Protein AF-A0A179D496-F1 (afdb_monomer)

Foldseek 3Di:
DKAKEFAAAQLVLVLQQLLQVLCCVPVVHAEYEYQANNLADQDPPPVLVVVQVVLADPDPDPVRVVRHPVVSNVCVNVVVGDRPHAYEYAHASNYPLVVLVVQCVVCVVVVHADQDPSDVSYTYNHQFDFDADPQFGETEHHADDDPVLQADPDPRSSNRRHDHPVSLVVLLPDQAEGQEYRHAWAAAACQPPDDPVVNVVNRGTDPSNLVSCQGRVHQEYEYYDVLDWDWDWGYDPPDNIYIYIYAHYQDQDDDPPHFGMWMWDDPHGSDIDTPDTDRSNVSSVVVVD

Nearest PDB structures (foldseek):
  8ro2-assembly1_L1  TM=7.416E-01  e=1.934E-14  Homo sapiens
  3ck2-assembly1_A  TM=5.350E-01  e=4.700E-04  Streptococcus pneumoniae TIGR4
  3e0j-assembly4_A  TM=4.229E-01  e=1.010E-04  Homo sapiens
  4k3w-assembly1_B  TM=3.852E-01  e=7.953E+00  Marinobacter nauticus VT8
  2wqp-assembly1_A-2  TM=2.886E-01  e=3.584E+00  Neisseria meningitidis serogroup B

Mean predicted aligned error: 6.32 Å

Sequence (289 aa):
MHFAVIGDVHGRFELLARVLAVLRDRYGVELAFQVGDLAFLSSSDPKYLKALKMAGPQTPPLIYDVFDDEVQAIRFLHGDIELPVPVYFVGGNHEDWPYLDFVEEKMREQGIAPPYEIAPNLFFLGKASVVEVSEMRVVTLSGIYDRLKWELCVTSPRKLYYHNQEDEEALLFHAPGADLFIAHEWPVKLASGATWEEAIYAAVGSPTVDRLIHHFRPALSFHGHMHRYAQGIRGPMGERPTKWVGLDMLIVDHYHRVRNVALCEFEGPGAVRLLFTAEARKLLKDASA

Organism: NCBI:txid999894

InterPro domains:
  IPR004843 Calcineurin-like, phosphoesterase domain [PF00149] (1-229)
  IPR029052 Metallo-dependent phosphatase-like [G3DSA:3.60.21.10] (1-250)
  IPR029052 Metallo-dependent phosphatase-like [SSF56300] (1-230)

Solvent-accessible surface area (backbone atoms only — not comparable to full-atom values): 15061 Å² total; per-residue (Å²): 91,33,32,36,40,35,19,20,35,28,8,42,49,68,60,51,24,53,48,46,42,49,39,30,78,74,64,56,33,62,35,33,39,32,17,10,21,51,31,55,51,95,61,84,48,70,69,56,48,50,51,55,60,69,46,46,81,89,57,78,80,59,81,60,84,75,59,51,32,60,68,41,17,47,36,37,65,71,62,79,47,70,53,78,40,44,34,40,28,30,44,19,75,44,52,47,46,77,56,53,53,48,51,52,51,56,34,48,78,71,73,47,71,57,68,40,77,79,48,85,47,33,26,40,42,48,59,52,35,77,36,76,59,95,80,35,42,33,36,36,36,18,16,37,75,41,84,76,55,36,81,40,91,56,93,48,78,56,48,68,34,37,44,36,57,68,45,51,52,62,51,68,73,49,80,64,62,27,30,32,31,42,23,9,45,38,49,55,37,79,66,82,85,51,53,79,70,45,41,61,55,22,76,35,51,22,66,63,48,38,51,49,40,49,57,28,40,18,40,34,33,41,15,11,80,72,59,39,61,45,71,52,77,48,49,57,89,95,56,80,59,17,41,36,38,32,16,6,46,56,59,70,67,90,65,84,83,56,26,19,35,34,41,33,38,44,82,51,89,68,41,53,44,80,75,49,72,37,38,53,45,57,58,56,54,62,71,77,107

Secondary structure (DSSP, 8-state):
-EEEEE---TT-HHHHHHHHHHHHHHH-EEEEEE-S-----S---HHHHHHHHHHS--SS--GGGGT--HHHHHHHHTTSS--SS-EEE---SSS-HHHHHHHHHHHHHTTPPSPEEEETTEEE--SEEEEEETTEEEEEE-SB--HHHHH----SGGGGGB--HHHHHHHHTSPS--SEEEESSPBPPP-TT--HHHHHTTS-SBHHHHHHHHHH--SEEEE-SSSS-EEEEES-TTS-PEEEEEPPPS--SS-TT---EEEEEEEETTEEEEEEEE-HHHHHHHHT-

Structure (mmCIF, N/CA/C/O backbone):
data_AF-A0A179D496-F1
#
_entry.id   AF-A0A179D496-F1
#
loop_
_atom_site.group_PDB
_atom_site.id
_atom_site.type_symbol
_atom_site.label_atom_id
_atom_site.label_alt_id
_atom_site.label_comp_id
_atom_site.label_asym_id
_atom_site.label_entity_id
_atom_site.label_seq_id
_atom_site.pdbx_PDB_ins_code
_atom_site.Cartn_x
_atom_site.Cartn_y
_atom_site.Cartn_z
_atom_site.occupancy
_atom_site.B_iso_or_equiv
_atom_site.auth_seq_id
_atom_site.auth_comp_id
_atom_site.auth_asym_id
_atom_site.auth_atom_id
_atom_site.pdbx_PDB_model_num
ATOM 1 N N . MET A 1 1 ? -17.117 -7.357 1.373 1.00 97.44 1 MET A N 1
ATOM 2 C CA . MET A 1 1 ? -16.067 -7.387 0.330 1.00 97.44 1 MET A CA 1
ATOM 3 C C . MET A 1 1 ? -14.793 -7.961 0.931 1.00 97.44 1 MET A C 1
ATOM 5 O O . MET A 1 1 ? -14.427 -7.553 2.033 1.00 97.44 1 MET A O 1
ATOM 9 N N . HIS A 1 2 ? -14.118 -8.888 0.249 1.00 98.69 2 HIS A N 1
ATOM 10 C CA . HIS A 1 2 ? -12.780 -9.330 0.657 1.00 98.69 2 HIS A CA 1
ATOM 11 C C . HIS A 1 2 ? -11.707 -8.560 -0.107 1.00 98.69 2 HIS A C 1
ATOM 13 O O . HIS A 1 2 ? -11.786 -8.398 -1.324 1.00 98.69 2 HIS A O 1
ATOM 19 N N . PHE A 1 3 ? -10.676 -8.122 0.608 1.00 98.81 3 PHE A N 1
ATOM 20 C CA . PHE A 1 3 ? -9.522 -7.457 0.016 1.00 98.81 3 PHE A CA 1
ATOM 21 C C . PHE A 1 3 ? -8.227 -7.983 0.626 1.00 98.81 3 PHE A C 1
ATOM 23 O O . PHE A 1 3 ? -8.208 -8.518 1.740 1.00 98.81 3 PHE A O 1
ATOM 30 N N . ALA A 1 4 ? -7.135 -7.836 -0.113 1.00 98.75 4 ALA A N 1
ATOM 31 C CA . ALA A 1 4 ? -5.809 -8.203 0.360 1.00 98.75 4 ALA A CA 1
ATOM 32 C C . ALA A 1 4 ? -4.966 -6.969 0.692 1.00 98.75 4 ALA A C 1
ATOM 34 O O . ALA A 1 4 ? -5.190 -5.886 0.158 1.00 98.75 4 ALA A O 1
ATOM 35 N N . VAL A 1 5 ? -3.960 -7.150 1.543 1.00 98.81 5 VAL A N 1
ATOM 36 C CA . VAL A 1 5 ? -2.857 -6.200 1.697 1.00 98.81 5 VAL A CA 1
ATOM 37 C C . VAL A 1 5 ? -1.546 -6.942 1.484 1.00 98.81 5 VAL A C 1
ATOM 39 O O . VAL A 1 5 ? -1.327 -7.997 2.084 1.00 98.81 5 VAL A O 1
ATOM 42 N N . ILE A 1 6 ? -0.701 -6.413 0.607 1.00 98.56 6 ILE A N 1
ATOM 43 C CA . ILE A 1 6 ? 0.563 -7.017 0.189 1.00 98.56 6 ILE A CA 1
ATOM 44 C C . ILE A 1 6 ? 1.725 -6.176 0.714 1.00 98.56 6 ILE A C 1
ATOM 46 O O . ILE A 1 6 ? 1.659 -4.948 0.663 1.00 98.56 6 ILE A O 1
ATOM 50 N N . GLY A 1 7 ? 2.761 -6.851 1.219 1.00 97.56 7 GLY A N 1
ATOM 51 C CA . GLY A 1 7 ? 4.020 -6.248 1.664 1.00 97.56 7 GLY A CA 1
ATOM 52 C C . GLY A 1 7 ? 4.886 -5.686 0.528 1.00 97.56 7 GLY A C 1
ATOM 53 O O . GLY A 1 7 ? 4.401 -5.445 -0.579 1.00 97.56 7 GLY A O 1
ATOM 54 N N . ASP A 1 8 ? 6.180 -5.517 0.795 1.00 95.31 8 ASP A N 1
ATOM 55 C CA . ASP A 1 8 ? 7.145 -4.884 -0.122 1.00 95.31 8 ASP A CA 1
ATOM 56 C C . ASP A 1 8 ? 7.431 -5.786 -1.339 1.00 95.31 8 ASP A C 1
ATOM 58 O O . ASP A 1 8 ? 7.844 -6.937 -1.178 1.00 95.31 8 ASP A O 1
ATOM 62 N N . VAL A 1 9 ? 7.191 -5.324 -2.569 1.00 95.50 9 VAL A N 1
ATOM 63 C CA . VAL A 1 9 ? 7.206 -6.191 -3.769 1.00 95.50 9 VAL A CA 1
ATOM 64 C C . VAL A 1 9 ? 8.566 -6.224 -4.459 1.00 95.50 9 VAL A C 1
ATOM 66 O O . VAL A 1 9 ? 8.954 -7.290 -4.945 1.00 95.50 9 VAL A O 1
ATOM 69 N N . HIS A 1 10 ? 9.289 -5.102 -4.495 1.00 93.25 10 HIS A N 1
ATOM 70 C CA . HIS A 1 10 ? 10.609 -4.974 -5.125 1.00 93.25 10 HIS A CA 1
ATOM 71 C C . HIS A 1 10 ? 10.640 -5.523 -6.562 1.00 93.25 10 HIS A C 1
ATOM 73 O O . HIS A 1 10 ? 11.456 -6.374 -6.920 1.00 93.25 10 HIS A O 1
ATOM 79 N N . GLY A 1 11 ? 9.674 -5.119 -7.390 1.00 92.44 11 GLY A N 1
ATOM 80 C CA . GLY A 1 11 ? 9.640 -5.454 -8.815 1.00 92.44 11 GLY A CA 1
ATOM 81 C C . GLY A 1 11 ? 9.219 -6.891 -9.134 1.00 92.44 11 GLY A C 1
ATOM 82 O O . GLY A 1 11 ? 9.122 -7.252 -10.303 1.00 92.44 11 GLY A O 1
ATOM 83 N N . ARG A 1 12 ? 8.905 -7.731 -8.137 1.00 94.12 12 ARG A N 1
ATOM 84 C CA . ARG A 1 12 ? 8.503 -9.142 -8.333 1.00 94.12 12 ARG A CA 1
ATOM 85 C C . ARG A 1 12 ? 7.051 -9.304 -8.799 1.00 94.12 12 ARG A C 1
ATOM 87 O O . ARG A 1 12 ? 6.247 -9.994 -8.161 1.00 94.12 12 ARG A O 1
ATOM 94 N N . PHE A 1 13 ? 6.709 -8.682 -9.923 1.00 96.25 13 PHE A N 1
ATOM 95 C CA . PHE A 1 13 ? 5.351 -8.638 -10.465 1.00 96.25 13 PHE A CA 1
ATOM 96 C C . PHE A 1 13 ? 4.773 -10.017 -10.817 1.00 96.25 13 PHE A C 1
ATOM 98 O O . PHE A 1 13 ? 3.576 -10.224 -10.629 1.00 96.25 13 PHE A O 1
ATOM 105 N N . GLU A 1 14 ? 5.576 -11.000 -11.241 1.00 96.50 14 GLU A N 1
ATOM 106 C CA . GLU A 1 14 ? 5.072 -12.363 -11.481 1.00 96.50 14 GLU A CA 1
ATOM 107 C C . GLU A 1 14 ? 4.604 -13.027 -10.184 1.00 96.50 14 G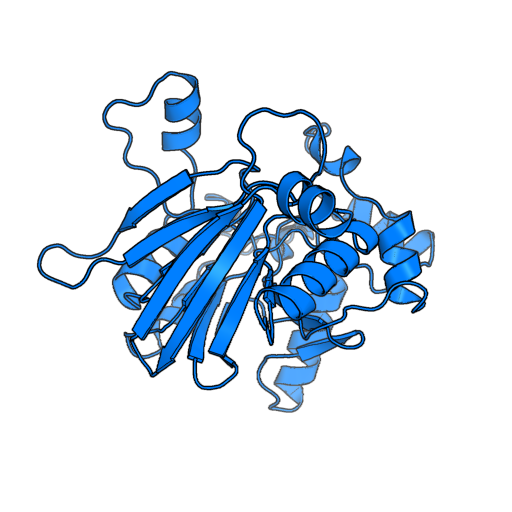LU A C 1
ATOM 109 O O . GLU A 1 14 ? 3.573 -13.704 -10.153 1.00 96.50 14 GLU A O 1
ATOM 114 N N . LEU A 1 15 ? 5.359 -12.844 -9.095 1.00 95.69 15 LEU A N 1
ATOM 115 C CA . LEU A 1 15 ? 4.979 -13.38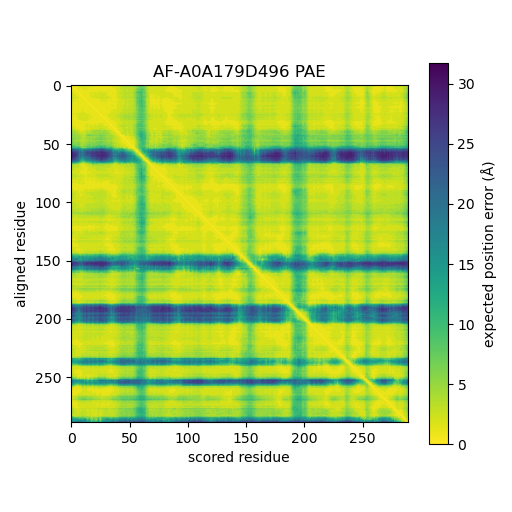2 -7.793 1.00 95.69 15 LEU A CA 1
ATOM 116 C C . LEU A 1 15 ? 3.719 -12.683 -7.276 1.00 95.69 15 LEU A C 1
ATOM 118 O O . LEU A 1 15 ? 2.797 -13.365 -6.827 1.00 95.69 15 LEU A O 1
ATOM 122 N N . LEU A 1 16 ? 3.665 -11.353 -7.386 1.00 97.94 16 LEU A N 1
ATOM 123 C CA . LEU A 1 16 ? 2.486 -10.558 -7.046 1.00 97.94 16 LEU A CA 1
ATOM 124 C C . LEU A 1 16 ? 1.249 -11.047 -7.809 1.00 97.94 16 LEU A C 1
ATOM 126 O O . LEU A 1 16 ? 0.263 -11.430 -7.181 1.00 97.94 16 LEU A O 1
ATOM 130 N N . ALA A 1 17 ? 1.318 -11.124 -9.140 1.00 98.19 17 ALA A N 1
ATOM 131 C CA . ALA A 1 17 ? 0.208 -11.557 -9.987 1.00 98.19 17 ALA A CA 1
ATOM 132 C C . ALA A 1 17 ? -0.285 -12.966 -9.622 1.00 98.19 17 ALA A C 1
ATOM 134 O O . ALA A 1 17 ? -1.486 -13.189 -9.467 1.00 98.19 17 ALA A O 1
ATOM 135 N N . ARG A 1 18 ? 0.634 -13.916 -9.398 1.00 97.75 18 ARG A N 1
ATOM 136 C CA . ARG A 1 18 ? 0.283 -15.287 -8.987 1.00 97.75 18 ARG A CA 1
ATOM 137 C C . ARG A 1 18 ? -0.399 -15.332 -7.622 1.00 97.75 18 ARG A C 1
ATOM 139 O O . ARG A 1 18 ? -1.368 -16.069 -7.455 1.00 97.75 18 ARG A O 1
ATOM 146 N N . VAL A 1 19 ? 0.096 -14.573 -6.645 1.00 97.88 19 VAL A N 1
ATOM 147 C CA . VAL A 1 19 ? -0.508 -14.502 -5.304 1.00 97.88 19 VAL A CA 1
ATOM 148 C C . VAL A 1 19 ? -1.902 -13.885 -5.377 1.00 97.88 19 VAL A C 1
ATOM 150 O O . VAL A 1 19 ? -2.838 -14.444 -4.808 1.00 97.88 19 VAL A O 1
ATOM 153 N N . LEU A 1 20 ? -2.064 -12.787 -6.117 1.00 98.56 20 LEU A N 1
ATOM 154 C CA . LEU A 1 20 ? -3.358 -12.134 -6.310 1.00 98.56 20 LEU A CA 1
ATOM 155 C C . LEU A 1 20 ? -4.364 -13.046 -7.021 1.00 98.56 20 LEU A C 1
ATOM 157 O O . LEU A 1 20 ? -5.523 -13.084 -6.619 1.00 98.56 20 LEU A O 1
ATOM 161 N N . ALA A 1 21 ? -3.931 -13.832 -8.011 1.00 98.44 21 ALA A N 1
ATOM 162 C CA . ALA A 1 21 ? -4.795 -14.801 -8.685 1.00 98.44 21 ALA A CA 1
ATOM 163 C C . ALA A 1 21 ? -5.324 -15.856 -7.702 1.00 98.44 21 ALA A C 1
ATOM 165 O O . ALA A 1 21 ? -6.525 -16.108 -7.647 1.00 98.44 21 ALA A O 1
ATOM 166 N N . VAL A 1 22 ? -4.451 -16.408 -6.851 1.00 97.88 22 VAL A N 1
ATOM 167 C CA . VAL A 1 22 ? -4.862 -17.358 -5.804 1.00 97.88 22 VAL A CA 1
ATOM 168 C C . VAL A 1 22 ? -5.825 -16.713 -4.808 1.00 97.88 22 VAL A C 1
ATOM 170 O O . VAL A 1 22 ? -6.805 -17.340 -4.408 1.00 97.88 22 VAL A O 1
ATOM 173 N N . LEU A 1 23 ? -5.558 -15.471 -4.399 1.00 98.25 23 LEU A N 1
ATOM 174 C CA . LEU A 1 23 ? -6.408 -14.739 -3.463 1.00 98.25 23 LEU A CA 1
ATOM 175 C C . LEU A 1 23 ? -7.805 -14.484 -4.040 1.00 98.25 23 LEU A C 1
ATOM 177 O O . LEU A 1 23 ? -8.802 -14.731 -3.359 1.00 98.25 23 LEU A O 1
ATOM 181 N N . ARG A 1 24 ? -7.875 -14.058 -5.302 1.00 98.31 24 ARG A N 1
ATOM 182 C CA . ARG A 1 24 ? -9.125 -13.885 -6.043 1.00 98.31 24 ARG A CA 1
ATOM 183 C C . ARG A 1 24 ? -9.892 -15.203 -6.131 1.00 98.31 24 ARG A C 1
ATOM 185 O O . ARG A 1 24 ? -11.035 -15.274 -5.693 1.00 98.31 24 ARG A O 1
ATOM 192 N N . ASP A 1 25 ? -9.248 -16.257 -6.626 1.00 97.69 25 ASP A N 1
ATOM 193 C CA . ASP A 1 25 ? -9.928 -17.511 -6.968 1.00 97.69 25 ASP A CA 1
ATOM 194 C C . ASP A 1 25 ? -10.378 -18.302 -5.729 1.00 97.69 25 ASP A C 1
ATOM 196 O O . ASP A 1 25 ? -11.406 -18.976 -5.764 1.00 97.69 25 ASP A O 1
ATOM 200 N N . ARG A 1 26 ? -9.630 -18.229 -4.619 1.00 96.69 26 ARG A N 1
ATOM 201 C CA . ARG A 1 26 ? -9.924 -19.011 -3.402 1.00 96.69 26 ARG A CA 1
ATOM 202 C C . ARG A 1 26 ? -10.693 -18.262 -2.337 1.00 96.69 26 ARG A C 1
ATOM 204 O O . ARG A 1 26 ? -11.452 -18.878 -1.594 1.00 96.69 26 ARG A O 1
ATOM 211 N N . TYR A 1 27 ? -10.437 -16.967 -2.212 1.00 97.44 27 TYR A N 1
ATOM 212 C CA . TYR A 1 27 ? -10.981 -16.158 -1.129 1.00 97.44 27 TYR A CA 1
ATOM 213 C C . TYR A 1 27 ? -11.923 -15.073 -1.642 1.00 97.44 27 TYR A C 1
ATOM 215 O O . TYR A 1 27 ? -12.464 -14.335 -0.829 1.00 97.44 27 TYR A O 1
ATOM 223 N N . GLY A 1 28 ? -12.151 -14.972 -2.956 1.00 98.00 28 GLY A N 1
ATOM 224 C CA . GLY A 1 28 ? -13.011 -13.938 -3.525 1.00 98.00 28 GLY A CA 1
ATOM 225 C C . GLY A 1 28 ? -12.459 -12.534 -3.291 1.00 98.00 28 GLY A C 1
ATOM 226 O O . GLY A 1 28 ? -13.237 -11.619 -3.062 1.00 98.00 28 GLY A O 1
ATOM 227 N N . VAL A 1 29 ? -11.130 -12.372 -3.263 1.00 98.56 29 VAL A N 1
ATOM 228 C CA . VAL A 1 29 ? -10.503 -11.046 -3.156 1.00 98.56 29 VAL A CA 1
ATOM 229 C C . VAL A 1 29 ? -10.818 -10.226 -4.402 1.00 98.56 29 VAL A C 1
ATOM 231 O O . VAL A 1 29 ? -10.533 -10.663 -5.515 1.00 98.56 29 VAL A O 1
ATOM 234 N N . GLU A 1 30 ? -11.379 -9.036 -4.195 1.00 98.69 30 GLU A N 1
ATOM 235 C CA . GLU A 1 30 ? -11.848 -8.141 -5.263 1.00 98.69 30 GLU A CA 1
ATOM 236 C C . GLU A 1 30 ? -10.823 -7.046 -5.601 1.00 98.69 30 GLU A C 1
ATOM 238 O O . GLU A 1 30 ? -10.764 -6.587 -6.737 1.00 98.69 30 GLU A O 1
ATOM 243 N N . LEU A 1 31 ? -9.986 -6.659 -4.632 1.00 98.81 31 LEU A N 1
ATOM 244 C CA . LEU A 1 31 ? -8.902 -5.681 -4.780 1.00 98.81 31 LEU A CA 1
ATOM 245 C C . LEU A 1 31 ? -7.773 -5.941 -3.777 1.00 98.81 31 LEU A C 1
ATOM 247 O O . LEU A 1 31 ? -7.954 -6.655 -2.784 1.00 98.81 31 LEU A O 1
ATOM 251 N N . ALA A 1 32 ? -6.617 -5.317 -3.995 1.00 98.88 32 ALA A N 1
ATOM 252 C CA . ALA A 1 32 ? -5.516 -5.326 -3.040 1.00 98.88 32 ALA A CA 1
ATOM 253 C C . ALA A 1 32 ? -4.970 -3.924 -2.753 1.00 98.88 32 ALA A C 1
ATOM 255 O O . ALA A 1 32 ? -4.899 -3.082 -3.643 1.00 98.88 32 ALA A O 1
ATOM 256 N N . PHE A 1 33 ? -4.522 -3.708 -1.518 1.00 98.88 33 PHE A N 1
ATOM 257 C CA . PHE A 1 33 ? -3.625 -2.612 -1.170 1.00 98.88 33 PHE A CA 1
ATOM 258 C C . PHE A 1 33 ? -2.175 -3.101 -1.150 1.00 98.88 33 PHE A C 1
ATOM 260 O O . PHE A 1 33 ? -1.911 -4.240 -0.759 1.00 98.88 33 PHE A O 1
ATOM 267 N N . GLN A 1 34 ? -1.229 -2.251 -1.531 1.00 98.56 34 GLN A N 1
ATOM 268 C CA . GLN A 1 34 ? 0.202 -2.538 -1.472 1.00 98.56 34 GLN A CA 1
ATOM 269 C C . GLN A 1 34 ? 0.913 -1.429 -0.686 1.00 98.56 34 GLN A C 1
ATOM 271 O O . GLN A 1 34 ? 0.656 -0.242 -0.883 1.00 98.56 34 GLN A O 1
ATOM 276 N N . VAL A 1 35 ? 1.748 -1.829 0.273 1.00 98.31 35 VAL A N 1
ATOM 277 C CA . VAL A 1 35 ? 2.296 -0.936 1.310 1.00 98.31 35 VAL A CA 1
ATOM 278 C C . VAL A 1 35 ? 3.583 -0.206 0.898 1.00 98.31 35 VAL A C 1
ATOM 280 O O . VAL A 1 35 ? 4.305 0.234 1.778 1.00 98.31 35 VAL A O 1
ATOM 283 N N . GLY A 1 36 ? 3.891 -0.055 -0.390 1.00 95.25 36 GLY A N 1
ATOM 284 C CA . GLY A 1 36 ? 5.107 0.602 -0.891 1.00 95.25 36 GLY A CA 1
ATOM 285 C C . GLY A 1 36 ? 6.299 -0.317 -1.110 1.00 95.25 36 GLY A C 1
ATOM 286 O O . GLY A 1 36 ? 6.259 -1.495 -0.767 1.00 95.25 36 GLY A O 1
ATOM 287 N N . ASP A 1 37 ? 7.332 0.215 -1.755 1.00 94.88 37 ASP A N 1
ATOM 288 C CA . ASP A 1 37 ? 8.415 -0.555 -2.374 1.00 94.88 37 ASP A CA 1
ATOM 289 C C . ASP A 1 37 ? 7.851 -1.539 -3.407 1.00 94.88 37 ASP A C 1
ATOM 291 O O . ASP A 1 37 ? 8.149 -2.738 -3.428 1.00 94.88 37 ASP A O 1
ATOM 295 N N . LEU A 1 38 ? 6.978 -1.024 -4.276 1.00 94.75 38 LEU A N 1
ATOM 296 C CA . LEU A 1 38 ? 6.505 -1.756 -5.441 1.00 94.75 38 LEU A CA 1
ATOM 297 C C . LEU A 1 38 ? 7.643 -1.936 -6.458 1.00 94.75 38 LEU A C 1
ATOM 299 O O . LEU A 1 38 ? 7.727 -2.987 -7.102 1.00 94.75 38 LEU A O 1
ATOM 303 N N . ALA A 1 39 ? 8.522 -0.930 -6.561 1.00 90.81 39 ALA A N 1
ATOM 304 C CA . ALA A 1 39 ? 9.588 -0.799 -7.553 1.00 90.81 39 ALA A CA 1
ATOM 305 C C . ALA A 1 39 ? 9.058 -0.880 -8.993 1.00 90.81 39 ALA A C 1
ATOM 307 O O . ALA A 1 39 ? 9.593 -1.582 -9.856 1.00 90.81 39 ALA A O 1
ATOM 308 N N . PHE A 1 40 ? 7.966 -0.153 -9.247 1.00 87.94 40 PHE A N 1
ATOM 309 C CA . PHE A 1 40 ? 7.471 0.089 -10.601 1.00 87.94 40 PHE A CA 1
ATOM 310 C C . PHE A 1 40 ? 8.424 1.015 -11.376 1.00 87.94 40 PHE A C 1
ATOM 312 O O . PHE A 1 40 ? 9.080 1.880 -10.796 1.00 87.94 40 PHE A O 1
ATOM 319 N N . LEU A 1 41 ? 8.467 0.860 -12.703 1.00 87.06 41 LEU A N 1
ATOM 320 C CA . LEU A 1 41 ? 9.259 1.689 -13.612 1.00 87.06 41 LEU A CA 1
ATOM 321 C C . LEU A 1 41 ? 8.358 2.293 -14.686 1.00 87.06 41 LEU A C 1
ATOM 323 O O . LEU A 1 41 ? 7.612 1.566 -15.333 1.00 87.06 41 LEU A O 1
ATOM 327 N N . SER A 1 42 ? 8.477 3.600 -14.930 1.00 86.50 42 SER A N 1
ATOM 328 C CA . SER A 1 42 ? 7.715 4.290 -15.986 1.00 86.50 42 SER A CA 1
ATOM 329 C C . SER A 1 42 ? 8.385 4.246 -17.365 1.00 86.50 42 SER A C 1
ATOM 331 O O . SER A 1 42 ? 7.773 4.582 -18.379 1.00 86.50 42 SER A O 1
ATOM 333 N N . SER A 1 43 ? 9.657 3.843 -17.419 1.00 84.56 43 SER A N 1
ATOM 334 C CA . SER A 1 43 ? 10.451 3.796 -18.644 1.00 84.56 43 SER A CA 1
ATOM 335 C C . SER A 1 43 ? 11.508 2.703 -18.579 1.00 84.56 43 SER A C 1
ATOM 337 O O . SER A 1 43 ? 12.164 2.519 -17.557 1.00 84.56 43 SER A O 1
ATOM 339 N N . SER A 1 44 ? 11.719 2.019 -19.704 1.00 86.12 44 SER A N 1
ATOM 340 C CA . SER A 1 44 ? 12.806 1.053 -19.890 1.00 86.12 44 SER A CA 1
ATOM 341 C C . SER A 1 44 ? 14.052 1.654 -20.564 1.00 86.12 44 SER A C 1
ATOM 343 O O . SER A 1 44 ? 14.993 0.920 -20.868 1.00 86.12 44 SER A O 1
ATOM 345 N N . ASP A 1 45 ? 14.109 2.981 -20.784 1.00 86.19 45 ASP A N 1
ATOM 346 C CA . ASP A 1 45 ? 15.294 3.650 -21.348 1.00 86.19 45 ASP A CA 1
ATOM 347 C C . ASP A 1 45 ? 16.500 3.514 -20.390 1.00 86.19 45 ASP A C 1
ATOM 349 O O . ASP A 1 45 ? 16.462 4.034 -19.270 1.00 86.19 45 ASP A O 1
ATOM 353 N N . PRO A 1 46 ? 17.624 2.904 -20.818 1.00 83.38 46 PRO A N 1
ATOM 354 C CA . PRO A 1 46 ? 18.808 2.742 -19.975 1.00 83.38 46 PRO A CA 1
ATOM 355 C C . PRO A 1 46 ? 19.361 4.046 -19.383 1.00 83.38 46 PRO A C 1
ATOM 357 O O . PRO A 1 46 ? 19.928 4.037 -18.288 1.00 83.38 46 PRO A O 1
ATOM 360 N N . LYS A 1 47 ? 19.229 5.181 -20.084 1.00 81.44 47 LYS A N 1
ATOM 361 C CA . LYS A 1 47 ? 19.655 6.492 -19.567 1.00 81.44 47 LYS A CA 1
ATOM 362 C C . LYS A 1 47 ? 18.741 6.966 -18.445 1.00 81.44 47 LYS A C 1
ATOM 364 O O . LYS A 1 47 ? 19.247 7.505 -17.462 1.00 81.44 47 LYS A O 1
ATOM 369 N N . TYR A 1 48 ? 17.437 6.746 -18.593 1.00 81.00 48 TYR A N 1
ATOM 370 C CA . TYR A 1 48 ? 16.446 7.054 -17.569 1.00 81.00 48 TYR A CA 1
ATOM 371 C C . TYR A 1 48 ? 16.683 6.206 -16.320 1.00 81.00 48 TYR A C 1
ATOM 373 O O . TYR A 1 48 ? 16.880 6.752 -15.240 1.00 81.00 48 TYR A O 1
ATOM 381 N N . LEU A 1 49 ? 16.805 4.886 -16.487 1.00 79.88 49 LEU A N 1
ATOM 382 C CA . LEU A 1 49 ? 17.079 3.955 -15.390 1.00 79.88 49 LEU A CA 1
ATOM 383 C C . LEU A 1 49 ? 18.375 4.305 -14.653 1.00 79.88 49 LEU A C 1
ATOM 385 O O . LEU A 1 49 ? 18.431 4.302 -13.425 1.00 79.88 49 LEU A O 1
ATOM 389 N N . LYS A 1 50 ? 19.426 4.676 -15.392 1.00 78.00 50 LYS A N 1
ATOM 390 C CA . LYS A 1 50 ? 20.673 5.151 -14.787 1.00 78.00 50 LYS A CA 1
ATOM 391 C C . LYS A 1 50 ? 20.465 6.437 -13.984 1.00 78.00 50 LYS A C 1
ATOM 393 O O . LYS A 1 50 ? 21.016 6.551 -12.892 1.00 78.00 50 LYS A O 1
ATOM 398 N N . ALA A 1 51 ? 19.709 7.400 -14.512 1.00 75.88 51 ALA A N 1
ATOM 399 C CA . ALA A 1 51 ? 19.414 8.648 -13.814 1.00 75.88 51 ALA A CA 1
ATOM 400 C C . ALA A 1 51 ? 18.596 8.404 -12.536 1.00 75.88 51 ALA A C 1
ATOM 402 O O . ALA A 1 51 ? 18.936 8.964 -11.495 1.00 75.88 51 ALA A O 1
ATOM 403 N N . LEU A 1 52 ? 17.599 7.516 -12.597 1.00 75.44 52 LEU A N 1
ATOM 404 C CA . LEU A 1 52 ? 16.782 7.109 -11.455 1.00 75.44 52 LEU A CA 1
ATOM 405 C C . LEU A 1 52 ? 17.649 6.501 -10.340 1.00 75.44 52 LEU A C 1
ATOM 407 O O . LEU A 1 52 ? 17.621 6.978 -9.209 1.00 75.44 52 LEU A O 1
ATOM 411 N N . LYS A 1 53 ? 18.535 5.553 -10.674 1.00 73.31 53 LYS A N 1
ATOM 412 C CA . LYS A 1 53 ? 19.484 4.964 -9.705 1.00 73.31 53 LYS A CA 1
ATOM 413 C C . LYS A 1 53 ? 20.440 5.993 -9.108 1.00 73.31 53 LYS A C 1
ATOM 415 O O . LYS A 1 53 ? 20.746 5.952 -7.922 1.00 73.31 53 LYS A O 1
ATOM 420 N N . MET A 1 54 ? 20.913 6.944 -9.915 1.00 69.56 54 MET A N 1
ATOM 421 C CA . MET A 1 54 ? 21.780 8.024 -9.432 1.00 69.56 54 MET A CA 1
ATOM 422 C C . MET A 1 54 ? 21.054 9.012 -8.507 1.00 69.56 54 MET A C 1
ATOM 424 O O . MET A 1 54 ? 21.715 9.672 -7.703 1.00 69.56 54 MET A O 1
ATOM 428 N N . ALA A 1 55 ? 19.726 9.114 -8.611 1.00 60.34 55 ALA A N 1
ATOM 429 C CA . ALA A 1 55 ? 18.884 9.869 -7.688 1.00 60.34 55 ALA A CA 1
ATOM 430 C C . ALA A 1 55 ? 18.591 9.104 -6.379 1.00 60.34 55 ALA A C 1
ATOM 432 O O . ALA A 1 55 ? 18.103 9.713 -5.422 1.00 60.34 55 ALA A O 1
ATOM 433 N N . GLY A 1 56 ? 18.895 7.802 -6.314 1.00 56.00 56 GLY A N 1
ATOM 434 C CA . GLY A 1 56 ? 18.778 6.954 -5.125 1.00 56.00 56 GLY A CA 1
ATOM 435 C C . GLY A 1 56 ? 19.779 7.300 -4.006 1.00 56.00 56 GLY A C 1
ATOM 436 O O . GLY A 1 56 ? 20.698 8.113 -4.186 1.00 56.00 56 GLY A O 1
ATOM 437 N N . PRO A 1 57 ? 19.612 6.742 -2.794 1.00 50.53 57 PRO A N 1
ATOM 438 C CA . PRO A 1 57 ? 20.514 7.012 -1.681 1.00 50.53 57 PRO A CA 1
ATOM 439 C C . PRO A 1 57 ? 21.935 6.480 -1.946 1.00 50.53 57 PRO A C 1
ATOM 441 O O . PRO A 1 57 ? 22.166 5.284 -1.965 1.00 50.53 57 PRO A O 1
ATOM 444 N N . GLN A 1 58 ? 22.931 7.373 -2.041 1.00 44.38 58 GLN A N 1
ATOM 445 C CA . GLN A 1 58 ? 24.367 7.016 -2.076 1.00 44.38 58 GLN A CA 1
ATOM 446 C C . GLN A 1 58 ? 24.947 6.567 -0.718 1.00 44.38 58 GLN A C 1
ATOM 448 O O . GLN A 1 58 ? 26.105 6.836 -0.390 1.00 44.38 58 GLN A O 1
ATOM 453 N N . THR A 1 59 ? 24.143 5.921 0.116 1.00 39.31 59 THR A N 1
ATOM 454 C CA . THR A 1 59 ? 24.669 5.148 1.247 1.00 39.31 59 THR A CA 1
ATOM 455 C C . THR A 1 59 ? 25.385 3.933 0.633 1.00 39.31 59 THR A C 1
ATOM 457 O O . THR A 1 59 ? 24.893 3.442 -0.384 1.00 39.31 59 THR A O 1
ATOM 460 N N . PRO A 1 60 ? 26.537 3.439 1.150 1.00 34.03 60 PRO A N 1
ATOM 461 C CA . PRO A 1 60 ? 27.076 2.155 0.680 1.00 34.03 60 PRO A CA 1
ATOM 462 C C . PRO A 1 60 ? 25.920 1.161 0.650 1.00 34.03 60 PRO A C 1
ATOM 464 O O . PRO A 1 60 ? 25.144 1.215 1.609 1.00 34.03 60 PRO A O 1
ATOM 467 N N . PRO A 1 61 ? 25.762 0.363 -0.426 1.00 35.38 61 PRO A N 1
ATOM 468 C CA . PRO A 1 61 ? 24.529 -0.351 -0.705 1.00 35.38 61 PRO A CA 1
ATOM 469 C C . PRO A 1 61 ? 24.136 -1.078 0.567 1.00 35.38 61 PRO A C 1
ATOM 471 O O . PRO A 1 61 ? 24.749 -2.075 0.956 1.00 35.38 61 PRO A O 1
ATOM 474 N N . LEU A 1 62 ? 23.133 -0.535 1.261 1.00 37.94 62 LEU A N 1
ATOM 475 C CA . LEU A 1 62 ? 22.357 -1.384 2.126 1.00 37.94 62 LEU A CA 1
ATOM 476 C C . LEU A 1 62 ? 21.859 -2.453 1.159 1.00 37.94 62 LEU A C 1
ATOM 478 O O . LEU A 1 62 ? 21.559 -2.151 0.007 1.00 37.94 62 LEU A O 1
ATOM 482 N N . ILE A 1 63 ? 21.877 -3.699 1.599 1.00 41.34 63 ILE A N 1
ATOM 483 C CA . ILE A 1 63 ? 21.598 -4.932 0.848 1.00 41.34 63 ILE A CA 1
ATOM 484 C C . ILE A 1 63 ? 20.325 -4.888 -0.057 1.00 41.34 63 ILE A C 1
ATOM 486 O O . ILE A 1 63 ? 20.074 -5.828 -0.802 1.00 41.34 63 ILE A O 1
ATOM 490 N N . TYR A 1 64 ? 19.563 -3.791 -0.040 1.00 43.84 64 TYR A N 1
ATOM 491 C CA . TYR A 1 64 ? 18.260 -3.540 -0.633 1.00 43.84 64 TYR A CA 1
ATOM 492 C C . TYR A 1 64 ? 18.221 -3.183 -2.129 1.00 43.84 64 TYR A C 1
ATOM 494 O O . TYR A 1 64 ? 17.314 -3.665 -2.797 1.00 43.84 64 TYR A O 1
ATOM 502 N N . ASP A 1 65 ? 19.228 -2.514 -2.711 1.00 51.22 65 ASP A N 1
ATOM 503 C CA . ASP A 1 65 ? 19.294 -2.304 -4.183 1.00 51.22 65 ASP A CA 1
ATOM 504 C C . ASP A 1 65 ? 19.445 -3.626 -4.971 1.00 51.22 65 ASP A C 1
ATOM 506 O O . ASP A 1 65 ? 19.332 -3.664 -6.194 1.00 51.22 65 ASP A O 1
ATOM 510 N N . VAL A 1 66 ? 19.737 -4.731 -4.275 1.00 57.94 66 VAL A N 1
ATOM 511 C CA . VAL A 1 66 ? 19.891 -6.074 -4.856 1.00 57.94 66 VAL A CA 1
ATOM 512 C C . VAL A 1 66 ? 18.553 -6.822 -4.925 1.00 57.94 66 VAL A C 1
ATOM 514 O O . VAL A 1 66 ? 18.476 -7.869 -5.566 1.00 57.94 66 VAL A O 1
ATOM 517 N N . PHE A 1 67 ? 17.501 -6.338 -4.254 1.00 62.38 67 PHE A N 1
ATOM 518 C CA . PHE A 1 67 ? 16.224 -7.056 -4.205 1.00 62.38 67 PHE A CA 1
ATOM 519 C C . PHE A 1 67 ? 15.276 -6.729 -5.351 1.00 62.38 67 PHE A C 1
ATOM 521 O O . PHE A 1 67 ? 14.401 -7.562 -5.611 1.00 62.38 67 PHE A O 1
ATOM 528 N N . ASP A 1 68 ? 15.464 -5.584 -6.011 1.00 80.94 68 ASP A N 1
ATOM 529 C CA . ASP A 1 68 ? 14.592 -5.117 -7.083 1.00 80.94 68 ASP A CA 1
ATOM 530 C C . ASP A 1 68 ? 14.766 -5.972 -8.345 1.00 80.94 68 ASP A C 1
ATOM 532 O O . ASP A 1 68 ? 15.848 -6.060 -8.933 1.00 80.94 68 ASP A O 1
ATOM 536 N N . ASP A 1 69 ? 13.677 -6.599 -8.789 1.00 87.62 69 ASP A N 1
ATOM 537 C CA . ASP A 1 69 ? 13.626 -7.307 -10.066 1.00 87.62 69 ASP A CA 1
ATOM 538 C C . ASP A 1 69 ? 13.196 -6.351 -11.189 1.00 87.62 69 ASP A C 1
ATOM 540 O O . ASP A 1 69 ? 12.046 -6.327 -11.635 1.00 87.62 69 ASP A O 1
ATOM 544 N N . GLU A 1 70 ? 14.148 -5.541 -11.656 1.00 86.12 70 GLU A N 1
ATOM 545 C CA . GLU A 1 70 ? 13.929 -4.583 -12.751 1.00 86.12 70 GLU A CA 1
ATOM 546 C C . GLU A 1 70 ? 13.467 -5.260 -14.045 1.00 86.12 70 GLU A C 1
ATOM 548 O O . GLU A 1 70 ? 12.730 -4.666 -14.831 1.00 86.12 70 GLU A O 1
ATOM 553 N N . VAL A 1 71 ? 13.879 -6.511 -14.280 1.00 89.94 71 VAL A N 1
ATOM 554 C CA . VAL A 1 71 ? 13.478 -7.262 -15.475 1.00 89.94 71 VAL A CA 1
ATOM 555 C C . VAL A 1 71 ? 11.975 -7.523 -15.441 1.00 89.94 71 VAL A C 1
ATOM 557 O O . VAL A 1 71 ? 11.292 -7.300 -16.441 1.00 89.94 71 VAL A O 1
ATOM 560 N N . GLN A 1 72 ? 11.443 -7.959 -14.300 1.00 92.94 72 GLN A N 1
ATOM 561 C CA . GLN A 1 72 ? 10.003 -8.136 -14.128 1.00 92.94 72 GLN A CA 1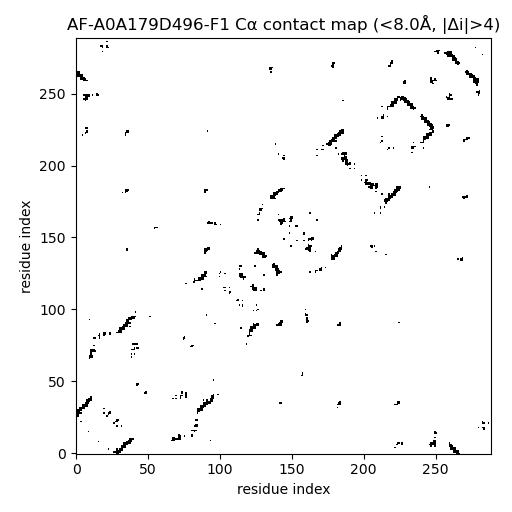
ATOM 562 C C . GLN A 1 72 ? 9.245 -6.806 -14.114 1.00 92.94 72 GLN A C 1
ATOM 564 O O . GLN A 1 72 ? 8.175 -6.737 -14.716 1.00 92.94 72 GLN A O 1
ATOM 569 N N . ALA A 1 73 ? 9.793 -5.745 -13.514 1.00 89.81 73 ALA A N 1
ATOM 570 C CA . ALA A 1 73 ? 9.181 -4.415 -13.565 1.00 89.81 73 ALA A CA 1
ATOM 571 C C . ALA A 1 73 ? 9.049 -3.889 -15.009 1.00 89.81 73 ALA A C 1
ATOM 573 O O . ALA A 1 73 ? 7.991 -3.390 -15.388 1.00 89.81 73 ALA A O 1
ATOM 574 N N . ILE A 1 74 ? 10.074 -4.078 -15.851 1.00 90.81 74 ILE A N 1
ATOM 575 C CA . ILE A 1 74 ? 10.025 -3.730 -17.281 1.00 90.81 74 ILE A CA 1
ATOM 576 C C . ILE A 1 74 ? 9.006 -4.598 -18.033 1.00 90.81 74 ILE A C 1
ATOM 578 O O . ILE A 1 74 ? 8.253 -4.092 -18.863 1.00 90.81 74 ILE A O 1
ATOM 582 N N . ARG A 1 75 ? 8.952 -5.902 -17.746 1.00 95.19 75 ARG A N 1
ATOM 583 C CA . ARG A 1 75 ? 7.959 -6.806 -18.350 1.00 95.19 75 ARG A CA 1
ATOM 584 C C . ARG A 1 75 ? 6.529 -6.414 -17.980 1.00 95.19 75 ARG A C 1
ATOM 586 O O . ARG A 1 75 ? 5.661 -6.413 -18.847 1.00 95.19 75 ARG A O 1
ATOM 593 N N . PHE A 1 76 ? 6.291 -6.025 -16.728 1.00 95.25 76 PHE A N 1
ATOM 594 C CA . PHE A 1 76 ? 5.006 -5.477 -16.295 1.00 95.25 76 PHE A CA 1
ATOM 595 C C . PHE A 1 76 ? 4.672 -4.170 -17.030 1.00 95.25 76 PHE A C 1
ATOM 597 O O . PHE A 1 76 ? 3.591 -4.063 -17.602 1.00 95.25 76 PHE A O 1
ATOM 604 N N . LEU A 1 77 ? 5.618 -3.224 -17.115 1.00 92.56 77 LEU A N 1
ATOM 605 C CA . LEU A 1 77 ? 5.461 -1.982 -17.888 1.00 92.56 77 LEU A CA 1
ATOM 606 C C . LEU A 1 77 ? 5.072 -2.246 -19.356 1.00 92.56 77 LEU A C 1
ATOM 608 O O . LEU A 1 77 ? 4.288 -1.496 -19.934 1.00 92.56 77 LEU A O 1
ATOM 612 N N . HIS A 1 78 ? 5.610 -3.302 -19.969 1.00 94.44 78 HIS A N 1
ATOM 613 C CA . HIS A 1 78 ? 5.307 -3.685 -21.351 1.00 94.44 78 HIS A CA 1
ATOM 614 C C . HIS A 1 78 ? 4.032 -4.527 -21.520 1.00 94.44 78 HIS A C 1
ATOM 616 O O . HIS A 1 78 ? 3.641 -4.794 -22.655 1.00 94.44 78 HIS A O 1
ATOM 622 N N . GLY A 1 79 ? 3.361 -4.903 -20.427 1.00 95.06 79 GLY A N 1
ATOM 623 C CA . GLY A 1 79 ? 2.133 -5.700 -20.456 1.00 95.06 79 GLY A CA 1
ATOM 624 C C . GLY A 1 79 ? 2.350 -7.213 -20.559 1.00 95.06 79 GLY A C 1
ATOM 625 O O . GLY A 1 79 ? 1.394 -7.946 -20.780 1.00 95.06 79 GLY A O 1
ATOM 626 N N . ASP A 1 80 ? 3.577 -7.710 -20.370 1.00 97.00 80 ASP A N 1
ATOM 627 C CA . ASP A 1 80 ? 3.861 -9.156 -20.348 1.00 97.00 80 ASP A CA 1
ATOM 628 C C . ASP A 1 80 ? 3.373 -9.833 -19.052 1.00 97.00 80 ASP A C 1
ATOM 630 O O . ASP A 1 80 ? 3.328 -11.063 -18.955 1.00 97.00 80 ASP A O 1
ATOM 634 N N . ILE A 1 81 ? 3.082 -9.035 -18.022 1.00 97.50 81 ILE A N 1
ATOM 635 C CA . ILE A 1 81 ? 2.553 -9.467 -16.729 1.00 97.50 81 ILE A CA 1
ATOM 636 C C . ILE A 1 81 ? 1.320 -8.614 -16.441 1.00 97.50 81 ILE A C 1
ATOM 638 O O . ILE A 1 81 ? 1.396 -7.391 -16.482 1.00 97.50 81 ILE A O 1
ATOM 642 N N . GLU A 1 82 ? 0.201 -9.253 -16.109 1.00 97.38 82 GLU A N 1
ATOM 643 C CA . GLU A 1 82 ? -1.058 -8.576 -15.788 1.00 97.38 82 GLU A CA 1
ATOM 644 C C . GLU A 1 82 ? -1.442 -8.801 -14.321 1.00 97.38 82 GLU A C 1
ATOM 646 O O . GLU A 1 82 ? -1.247 -9.890 -13.768 1.00 97.38 82 GLU A O 1
ATOM 651 N N . LEU A 1 83 ? -2.022 -7.780 -13.685 1.00 98.44 83 LEU A N 1
ATOM 652 C CA . LEU A 1 83 ? -2.566 -7.893 -12.333 1.00 98.44 83 LEU A CA 1
ATOM 653 C C . LEU A 1 83 ? -4.032 -8.355 -12.405 1.00 98.44 83 LEU A C 1
ATOM 655 O O . LEU A 1 83 ? -4.849 -7.694 -13.049 1.00 98.44 83 LEU A O 1
ATOM 659 N N . PRO A 1 84 ? -4.398 -9.474 -11.750 1.00 98.06 84 PRO A N 1
ATOM 660 C CA . PRO A 1 84 ? -5.714 -10.101 -11.911 1.00 98.06 84 PRO A CA 1
ATOM 661 C C . PRO A 1 84 ? -6.850 -9.396 -11.156 1.00 98.06 84 PRO A C 1
ATOM 663 O O . PRO A 1 84 ? -8.007 -9.787 -11.321 1.00 98.06 84 PRO A O 1
ATOM 666 N N . VAL A 1 85 ? -6.514 -8.419 -10.311 1.00 98.62 85 VAL A N 1
ATOM 667 C CA . VAL A 1 85 ? -7.417 -7.536 -9.560 1.00 98.62 85 VAL A CA 1
ATOM 668 C C . VAL A 1 85 ? -6.772 -6.146 -9.459 1.00 98.62 85 VAL A C 1
ATOM 670 O O . VAL A 1 85 ? -5.541 -6.069 -9.537 1.00 98.62 85 VAL A O 1
ATOM 673 N N . PRO A 1 86 ? -7.547 -5.067 -9.247 1.00 98.81 86 PRO A N 1
ATOM 674 C CA . PRO A 1 86 ? -7.004 -3.742 -8.960 1.00 98.81 86 PRO A CA 1
ATOM 675 C C . PRO A 1 86 ? -6.069 -3.741 -7.743 1.00 98.81 86 PRO A C 1
ATOM 677 O O . PRO A 1 86 ? -6.414 -4.267 -6.680 1.00 98.81 86 PRO A O 1
ATOM 680 N N . VAL A 1 87 ? -4.899 -3.122 -7.895 1.00 98.88 87 VAL A N 1
ATOM 681 C CA . VAL A 1 87 ? -3.900 -2.924 -6.842 1.00 98.88 87 VAL A CA 1
ATOM 682 C C . VAL A 1 87 ? -3.730 -1.433 -6.582 1.00 98.88 87 VAL A C 1
ATOM 684 O O . VAL A 1 87 ? -3.325 -0.682 -7.465 1.00 98.88 87 VAL A O 1
ATOM 687 N N . TYR A 1 88 ? -4.015 -1.014 -5.355 1.00 98.88 88 TYR A N 1
ATOM 688 C CA . TYR A 1 88 ? -3.879 0.358 -4.883 1.00 98.88 88 TYR A CA 1
ATOM 689 C C . TYR A 1 88 ? -2.643 0.470 -3.997 1.00 98.88 88 TYR A C 1
ATOM 691 O O . TYR A 1 88 ? -2.567 -0.205 -2.971 1.00 98.88 88 TYR A O 1
ATOM 699 N N . PHE A 1 89 ? -1.673 1.301 -4.356 1.00 98.75 89 PHE A N 1
ATOM 700 C CA . PHE A 1 89 ? -0.395 1.343 -3.649 1.00 98.75 89 PHE A CA 1
ATOM 701 C C . PHE A 1 89 ? -0.033 2.737 -3.140 1.00 98.75 89 PHE A C 1
ATOM 703 O O . PHE A 1 89 ? -0.359 3.755 -3.755 1.00 98.75 89 PHE A O 1
ATOM 710 N N . VAL A 1 90 ? 0.654 2.760 -1.999 1.00 98.44 90 VAL A N 1
ATOM 711 C CA . VAL A 1 90 ? 1.443 3.914 -1.545 1.00 98.44 90 VAL A CA 1
ATOM 712 C C . VAL A 1 90 ? 2.875 3.737 -2.020 1.00 98.44 90 VAL A C 1
ATOM 714 O O . VAL A 1 90 ? 3.316 2.608 -2.172 1.00 98.44 90 VAL A O 1
ATOM 717 N N . GLY A 1 91 ? 3.610 4.818 -2.250 1.00 95.31 91 GLY A N 1
ATOM 718 C CA . GLY A 1 91 ? 5.023 4.731 -2.615 1.00 95.31 91 GLY A CA 1
ATOM 719 C C . GLY A 1 91 ? 5.904 4.417 -1.405 1.00 95.31 91 GLY A C 1
ATOM 720 O O . GLY A 1 91 ? 5.674 4.956 -0.321 1.00 95.31 91 GLY A O 1
ATOM 721 N N . GLY A 1 92 ? 6.918 3.571 -1.583 1.00 92.31 92 GLY A N 1
ATOM 722 C CA . GLY A 1 92 ? 7.995 3.382 -0.604 1.00 92.31 92 GLY A CA 1
ATOM 723 C C . GLY A 1 92 ? 9.241 4.216 -0.917 1.00 92.31 92 GLY A C 1
ATOM 724 O O . GLY A 1 92 ? 9.159 5.276 -1.541 1.00 92.31 92 GLY A O 1
ATOM 725 N N . ASN A 1 93 ? 10.417 3.756 -0.494 1.00 87.56 93 ASN A N 1
ATOM 726 C CA . ASN A 1 93 ? 11.695 4.364 -0.883 1.00 87.56 93 ASN A CA 1
ATOM 727 C C . ASN A 1 93 ? 12.302 3.763 -2.167 1.00 87.56 93 ASN A C 1
ATOM 729 O O . ASN A 1 93 ? 13.241 4.350 -2.704 1.00 87.56 93 ASN A O 1
ATOM 733 N N . HIS A 1 94 ? 11.751 2.662 -2.680 1.00 87.25 94 HIS A N 1
ATOM 734 C CA . HIS A 1 94 ? 12.070 2.048 -3.972 1.00 87.25 94 HIS A CA 1
ATOM 735 C C . HIS A 1 94 ? 10.942 2.297 -4.979 1.00 87.25 94 HIS A C 1
ATOM 737 O O . HIS A 1 94 ? 10.195 1.388 -5.324 1.00 87.25 94 HIS A O 1
ATOM 743 N N . GLU A 1 95 ? 10.805 3.537 -5.454 1.00 89.12 95 GLU A N 1
ATOM 744 C CA . GLU A 1 95 ? 9.830 3.888 -6.496 1.00 89.12 95 GLU A CA 1
ATOM 745 C C . GLU A 1 95 ? 10.425 4.833 -7.537 1.00 89.12 95 GLU A C 1
ATOM 747 O O . GLU A 1 95 ? 11.369 5.584 -7.267 1.00 89.12 95 GLU A O 1
ATOM 752 N N . ASP A 1 96 ? 9.791 4.872 -8.708 1.00 89.94 96 ASP A N 1
ATOM 753 C CA . ASP A 1 96 ? 10.001 5.904 -9.719 1.00 89.94 96 ASP A CA 1
ATOM 754 C C . ASP A 1 96 ? 9.350 7.241 -9.305 1.00 89.94 96 ASP A C 1
ATOM 756 O O . ASP A 1 96 ? 8.392 7.728 -9.906 1.00 89.94 96 ASP A O 1
ATOM 760 N N . TRP A 1 97 ? 9.858 7.832 -8.222 1.00 88.38 97 TRP A N 1
ATOM 761 C CA . TRP A 1 97 ? 9.329 9.066 -7.638 1.00 88.38 97 TRP A CA 1
ATOM 762 C C . TRP A 1 97 ? 9.256 10.261 -8.593 1.00 88.38 97 TRP A C 1
ATOM 764 O O . TRP A 1 97 ? 8.244 10.957 -8.550 1.00 88.38 97 TRP A O 1
ATOM 774 N N . PRO A 1 98 ? 10.250 10.523 -9.470 1.00 86.81 98 PRO A N 1
ATOM 775 C CA . PRO A 1 98 ? 10.123 11.589 -10.461 1.00 86.81 98 PRO A CA 1
ATOM 776 C C . PRO A 1 98 ? 8.872 11.441 -11.334 1.00 86.81 98 PRO A C 1
ATOM 778 O O . PRO A 1 98 ? 8.237 12.441 -11.667 1.00 86.81 98 PRO A O 1
ATOM 781 N N . TYR A 1 99 ? 8.504 10.207 -11.686 1.00 89.44 99 TYR A N 1
ATOM 782 C CA . TYR A 1 99 ? 7.282 9.926 -12.427 1.00 89.44 99 TYR A CA 1
ATOM 783 C C . TYR A 1 99 ? 6.027 10.067 -11.557 1.00 89.44 99 TYR A C 1
ATOM 785 O O . TYR A 1 99 ? 5.077 10.721 -11.985 1.00 89.44 99 TYR A O 1
ATOM 793 N N . LEU A 1 100 ? 6.013 9.502 -10.344 1.00 92.38 100 LEU A N 1
ATOM 794 C CA . LEU A 1 100 ? 4.845 9.574 -9.453 1.00 92.38 100 LEU A CA 1
ATOM 795 C C . LEU A 1 100 ? 4.493 11.018 -9.071 1.00 92.38 100 LEU A C 1
ATOM 797 O O . LEU A 1 100 ? 3.327 11.403 -9.164 1.00 92.38 100 LEU A O 1
ATOM 801 N N . ASP A 1 101 ? 5.495 11.834 -8.736 1.00 90.62 101 ASP A N 1
ATOM 802 C CA . ASP A 1 101 ? 5.308 13.259 -8.447 1.00 90.62 101 ASP A CA 1
ATOM 803 C C . ASP A 1 101 ? 4.797 14.017 -9.679 1.00 90.62 101 ASP A C 1
ATOM 805 O O . ASP A 1 101 ? 3.901 14.852 -9.562 1.00 90.62 101 ASP A O 1
ATOM 809 N N . PHE A 1 102 ? 5.328 13.711 -10.871 1.00 91.56 102 PHE A N 1
ATOM 810 C CA . PHE A 1 102 ? 4.852 14.309 -12.119 1.00 91.56 102 PHE A CA 1
ATOM 811 C C . PHE A 1 102 ? 3.383 13.966 -12.390 1.00 91.56 102 PHE A C 1
ATOM 813 O O . PHE A 1 102 ? 2.604 14.851 -12.747 1.00 91.56 102 PHE A O 1
ATOM 820 N N . VAL A 1 103 ? 2.989 12.698 -12.221 1.00 93.56 103 VAL A N 1
ATOM 821 C CA . VAL A 1 103 ? 1.593 12.264 -12.381 1.00 93.56 103 VAL A CA 1
ATOM 822 C C . VAL A 1 103 ? 0.701 13.010 -11.396 1.00 93.56 103 VAL A C 1
ATOM 824 O O . VAL A 1 103 ? -0.284 13.618 -11.812 1.00 93.56 103 VAL A O 1
ATOM 827 N N . GLU A 1 104 ? 1.055 13.017 -10.113 1.00 94.25 104 GLU A N 1
ATOM 828 C CA . GLU A 1 104 ? 0.265 13.677 -9.075 1.00 94.25 104 GLU A CA 1
ATOM 829 C C . GLU A 1 104 ? 0.144 15.190 -9.309 1.00 94.25 104 GLU A C 1
ATOM 831 O O . GLU A 1 104 ? -0.953 15.744 -9.215 1.00 94.25 104 GLU A O 1
ATOM 836 N N . GLU A 1 105 ? 1.230 15.868 -9.691 1.00 93.62 105 GLU A N 1
ATOM 837 C CA . GLU A 1 105 ? 1.204 17.286 -10.054 1.00 93.62 105 GLU A CA 1
ATOM 838 C C . GLU A 1 105 ? 0.264 17.547 -11.238 1.00 93.62 105 GLU A C 1
ATOM 840 O O . GLU A 1 105 ? -0.597 18.426 -11.154 1.00 93.62 105 GLU A O 1
ATOM 845 N N . LYS A 1 106 ? 0.378 16.761 -12.317 1.00 95.88 106 LYS A N 1
ATOM 846 C CA . LYS A 1 106 ? -0.452 16.921 -13.522 1.00 95.88 106 LYS A CA 1
ATOM 847 C C . LYS A 1 106 ? -1.929 16.667 -13.257 1.00 95.88 106 LYS A C 1
ATOM 849 O O . LYS A 1 106 ? -2.768 17.397 -13.782 1.00 95.88 106 LYS A O 1
ATOM 854 N N . MET A 1 107 ? -2.255 15.659 -12.453 1.00 96.56 107 MET A N 1
ATOM 855 C CA . MET A 1 107 ? -3.640 15.358 -12.085 1.00 96.56 107 MET A CA 1
ATOM 856 C C . MET A 1 107 ? -4.219 16.459 -11.193 1.00 96.56 107 MET A C 1
ATOM 858 O O . MET A 1 107 ? -5.324 16.944 -11.447 1.00 96.56 107 MET A O 1
ATOM 862 N N . ARG A 1 108 ? -3.436 16.959 -10.229 1.00 93.06 108 ARG A N 1
ATOM 863 C CA . ARG A 1 108 ? -3.832 18.079 -9.366 1.00 93.06 108 ARG A CA 1
ATOM 864 C C . ARG A 1 108 ? -4.066 19.372 -10.147 1.00 93.06 108 ARG A C 1
ATOM 866 O O . ARG A 1 108 ? -5.044 20.062 -9.875 1.00 93.06 108 ARG A O 1
ATOM 873 N N . GLU A 1 109 ? -3.224 19.695 -11.133 1.00 95.38 109 GLU A N 1
ATOM 874 C CA . GLU A 1 109 ? -3.436 20.836 -12.048 1.00 95.38 109 GLU A CA 1
ATOM 875 C C . GLU A 1 109 ? -4.779 20.743 -12.796 1.00 95.38 109 GLU A C 1
ATOM 877 O O . GLU A 1 109 ? -5.383 21.765 -13.121 1.00 95.38 109 GLU A O 1
ATOM 882 N N . GLN A 1 110 ? -5.263 19.524 -13.043 1.00 96.38 110 GLN A N 1
ATOM 883 C CA . GLN A 1 110 ? -6.546 19.246 -13.693 1.00 96.38 110 GLN A CA 1
ATOM 884 C C . GLN A 1 110 ? -7.715 19.118 -12.700 1.00 96.38 110 GLN A C 1
ATOM 886 O O . GLN A 1 110 ? -8.849 18.887 -13.118 1.00 96.38 110 GLN A O 1
ATOM 891 N N . GLY A 1 111 ? -7.466 19.276 -11.396 1.00 95.50 111 GLY A N 1
ATOM 892 C CA . GLY A 1 111 ? -8.471 19.102 -10.345 1.00 95.50 111 GLY A CA 1
ATOM 893 C C . GLY A 1 111 ? -8.879 17.645 -10.106 1.00 95.50 111 GLY A C 1
ATOM 894 O O . GLY A 1 111 ? -9.941 17.399 -9.536 1.00 95.50 111 GLY A O 1
ATOM 895 N N . ILE A 1 112 ? -8.064 16.684 -10.548 1.00 96.31 112 ILE A N 1
ATOM 896 C CA . ILE A 1 112 ? -8.290 15.248 -10.371 1.00 96.31 112 ILE A CA 1
ATOM 897 C C . ILE A 1 112 ? -7.570 14.801 -9.095 1.00 96.31 112 ILE A C 1
ATOM 899 O O . ILE A 1 112 ? -6.369 15.015 -8.945 1.00 96.31 112 ILE A O 1
ATOM 903 N N . ALA A 1 113 ? -8.316 14.194 -8.175 1.00 95.94 113 ALA A N 1
ATOM 904 C CA . ALA A 1 113 ? -7.805 13.626 -6.928 1.00 95.94 113 ALA A CA 1
ATOM 905 C C . ALA A 1 113 ? -7.407 12.144 -7.114 1.00 95.94 113 ALA A C 1
ATOM 907 O O . ALA A 1 113 ? -7.917 11.506 -8.040 1.00 95.94 113 ALA A O 1
ATOM 908 N N . PRO A 1 114 ? -6.534 11.578 -6.254 1.00 97.00 114 PRO A N 1
ATOM 909 C CA . PRO A 1 114 ? -6.217 10.152 -6.301 1.00 97.00 114 PRO A CA 1
ATOM 910 C C . PRO A 1 114 ? -7.460 9.300 -5.977 1.00 97.00 114 PRO A C 1
ATOM 912 O O . PRO A 1 114 ? -8.394 9.798 -5.338 1.00 97.00 114 PRO A O 1
ATOM 915 N N . PRO A 1 115 ? -7.486 8.009 -6.362 1.00 98.19 115 PRO A N 1
ATOM 916 C CA . PRO A 1 115 ? -6.389 7.213 -6.932 1.00 98.19 115 PRO A CA 1
ATOM 917 C C . PRO A 1 115 ? -6.060 7.524 -8.403 1.00 98.19 115 PRO A C 1
ATOM 919 O O . PRO A 1 115 ? -6.955 7.751 -9.213 1.00 98.19 115 PRO A O 1
ATOM 922 N N . TYR A 1 116 ? -4.776 7.461 -8.765 1.00 97.62 116 TYR A N 1
ATOM 923 C CA . TYR A 1 116 ? -4.288 7.668 -10.134 1.00 97.62 116 TYR A CA 1
ATOM 924 C C . TYR A 1 116 ? -3.907 6.340 -10.785 1.00 97.62 116 TYR A C 1
ATOM 926 O O . TYR A 1 116 ? -3.010 5.653 -10.304 1.00 97.62 116 TYR A O 1
ATOM 934 N N . GLU A 1 117 ? -4.549 5.973 -11.891 1.00 96.69 117 GLU A N 1
ATOM 935 C CA . GLU A 1 117 ? -4.146 4.790 -12.658 1.00 96.69 117 GLU A CA 1
ATOM 936 C C . GLU A 1 117 ? -2.825 5.062 -13.391 1.00 96.69 117 GLU A C 1
ATOM 938 O O . GLU A 1 117 ? -2.751 5.959 -14.232 1.00 96.69 117 GLU A O 1
ATOM 943 N N . ILE A 1 118 ? -1.776 4.302 -13.062 1.00 94.62 118 ILE A N 1
ATOM 944 C CA . ILE A 1 118 ? -0.440 4.449 -13.672 1.00 94.62 118 ILE A CA 1
ATOM 945 C C . ILE A 1 118 ? -0.107 3.319 -14.655 1.00 94.62 118 ILE A C 1
ATOM 947 O O . ILE A 1 118 ? 0.735 3.484 -15.535 1.00 94.62 118 ILE A O 1
ATOM 951 N N . ALA A 1 119 ? -0.780 2.178 -14.517 1.00 95.25 119 ALA A N 1
ATOM 952 C CA . ALA A 1 119 ? -0.752 1.037 -15.424 1.00 95.25 119 ALA A CA 1
ATOM 953 C C . ALA A 1 119 ? -2.069 0.250 -15.255 1.00 95.25 119 ALA A C 1
ATOM 955 O O . ALA A 1 119 ? -2.745 0.443 -14.242 1.00 95.25 119 ALA A O 1
ATOM 956 N N . PRO A 1 120 ? -2.449 -0.642 -16.192 1.00 96.38 120 PRO A N 1
ATOM 957 C CA . PRO A 1 120 ? -3.685 -1.412 -16.072 1.00 96.38 120 PRO A CA 1
ATOM 958 C C . PRO A 1 120 ? -3.791 -2.139 -14.725 1.00 96.38 120 PRO A C 1
ATOM 960 O O . PRO A 1 120 ? -2.895 -2.899 -14.349 1.00 96.38 120 PRO A O 1
ATOM 963 N N . ASN A 1 121 ? -4.894 -1.909 -14.005 1.00 97.88 121 ASN A N 1
ATOM 964 C CA . ASN A 1 121 ? -5.140 -2.436 -12.655 1.00 97.88 121 ASN A CA 1
ATOM 965 C C . ASN A 1 121 ? -4.118 -2.001 -11.582 1.00 97.88 121 ASN A C 1
ATOM 967 O O . ASN A 1 121 ? -4.059 -2.626 -10.522 1.00 97.88 121 ASN A O 1
ATOM 971 N N . LEU A 1 122 ? -3.339 -0.938 -11.803 1.00 98.50 122 LEU A N 1
ATOM 972 C CA . LEU A 1 122 ? -2.380 -0.410 -10.832 1.00 98.50 122 LEU A CA 1
ATOM 973 C C . LEU A 1 122 ? -2.611 1.082 -10.576 1.00 98.50 122 LEU A C 1
ATOM 975 O O . LEU A 1 122 ? -2.456 1.922 -11.465 1.00 98.50 122 LEU A O 1
ATOM 979 N N . PHE A 1 123 ? -2.927 1.406 -9.326 1.00 98.69 123 PHE A N 1
ATOM 980 C CA . PHE A 1 123 ? -3.396 2.720 -8.914 1.00 98.69 123 PHE A CA 1
ATOM 981 C C . PHE A 1 123 ? -2.519 3.308 -7.809 1.00 98.69 123 PHE A C 1
ATOM 983 O O . PHE A 1 123 ? -2.454 2.770 -6.703 1.00 98.69 123 PHE A O 1
ATOM 990 N N . PHE A 1 124 ? -1.879 4.442 -8.081 1.00 98.50 124 PHE A N 1
ATOM 991 C CA . PHE A 1 124 ? -1.135 5.201 -7.084 1.00 98.50 124 PHE A CA 1
ATOM 992 C C . PHE A 1 124 ? -2.093 6.014 -6.208 1.00 98.50 124 PHE A C 1
ATOM 994 O O . PHE A 1 124 ? -2.939 6.756 -6.710 1.00 98.50 124 PHE A O 1
ATOM 1001 N N . LEU A 1 125 ? -1.953 5.891 -4.890 1.00 98.38 125 LEU A N 1
ATOM 1002 C CA . LEU A 1 125 ? -2.814 6.560 -3.912 1.00 98.38 125 LEU A CA 1
ATOM 1003 C C . LEU A 1 125 ? -2.392 8.007 -3.599 1.00 98.38 125 LEU A C 1
ATOM 1005 O O . LEU A 1 125 ? -3.050 8.681 -2.806 1.00 98.38 125 LEU A O 1
ATOM 1009 N N . GLY A 1 126 ? -1.332 8.505 -4.237 1.00 96.12 126 GLY A N 1
ATOM 1010 C CA . GLY A 1 126 ? -0.787 9.836 -3.985 1.00 96.12 126 GLY A CA 1
ATOM 1011 C C . GLY A 1 126 ? 0.199 9.862 -2.817 1.00 96.12 126 GLY A C 1
ATOM 1012 O O . GLY A 1 126 ? 0.358 8.890 -2.065 1.00 96.12 126 GLY A O 1
ATOM 1013 N N . LYS A 1 127 ? 0.888 10.992 -2.661 1.00 94.75 127 LYS A N 1
ATOM 1014 C CA . LYS A 1 127 ? 1.913 11.152 -1.626 1.00 94.75 127 LYS A CA 1
ATOM 1015 C C . LYS A 1 127 ? 1.329 11.177 -0.214 1.00 94.75 127 LYS A C 1
ATOM 1017 O O . LYS A 1 127 ? 1.801 10.456 0.660 1.00 94.75 127 LYS A O 1
ATOM 1022 N N . ALA A 1 128 ? 0.273 11.953 -0.013 1.00 96.56 128 ALA A N 1
ATOM 1023 C CA . ALA A 1 128 ? -0.468 12.046 1.237 1.00 96.56 128 ALA A CA 1
ATOM 1024 C C . ALA A 1 128 ? -1.928 12.367 0.921 1.00 96.56 128 ALA A C 1
ATOM 1026 O O . ALA A 1 128 ? -2.231 13.446 0.412 1.00 96.56 128 ALA A O 1
ATOM 1027 N N . SER A 1 129 ? -2.834 11.422 1.168 1.00 97.56 129 SER A N 1
ATOM 1028 C CA . SER A 1 129 ? -4.227 11.581 0.754 1.00 97.56 129 SER A CA 1
ATOM 1029 C C . SER A 1 129 ? -5.226 10.888 1.683 1.00 97.56 129 SER A C 1
ATOM 1031 O O . SER A 1 129 ? -4.900 10.009 2.486 1.00 97.56 129 SER A O 1
ATOM 1033 N N . VAL A 1 130 ? -6.478 11.331 1.581 1.00 98.44 130 VAL A N 1
ATOM 1034 C CA . VAL A 1 130 ? -7.647 10.627 2.104 1.00 98.44 130 VAL A CA 1
ATOM 1035 C C . VAL A 1 130 ? -8.546 10.337 0.912 1.00 98.44 130 VAL A C 1
ATOM 1037 O O . VAL A 1 130 ? -9.082 11.267 0.309 1.00 98.44 130 VAL A O 1
ATOM 1040 N N . VAL A 1 131 ? -8.699 9.061 0.573 1.00 97.81 131 VAL A N 1
ATOM 1041 C CA . VAL A 1 131 ? -9.422 8.603 -0.620 1.00 97.81 131 VAL A CA 1
ATOM 1042 C C . VAL A 1 131 ? -10.552 7.654 -0.252 1.00 97.81 131 VAL A C 1
ATOM 1044 O O . VAL A 1 131 ? -10.562 7.060 0.828 1.00 97.81 131 VAL A O 1
ATOM 1047 N N . GLU A 1 132 ? -11.497 7.495 -1.172 1.00 97.81 132 GLU A N 1
ATOM 1048 C CA . GLU A 1 132 ? -12.511 6.449 -1.101 1.00 97.81 132 GLU A CA 1
ATOM 1049 C C . GLU A 1 132 ? -12.158 5.331 -2.088 1.00 97.81 132 GLU A C 1
ATOM 1051 O O . GLU A 1 132 ? -11.992 5.576 -3.282 1.00 97.81 132 GLU A O 1
ATOM 1056 N N . VAL A 1 133 ? -12.026 4.101 -1.589 1.00 98.06 133 VAL A N 1
ATOM 1057 C CA . VAL A 1 133 ? -11.782 2.907 -2.411 1.00 98.06 133 VAL A CA 1
ATOM 1058 C C . VAL A 1 133 ? -12.825 1.866 -2.042 1.00 98.06 133 VAL A C 1
ATOM 1060 O O . VAL A 1 133 ? -12.790 1.332 -0.939 1.00 98.06 133 VAL A O 1
ATOM 1063 N N . SER A 1 134 ? -13.747 1.565 -2.958 1.00 95.88 134 SER A N 1
ATOM 1064 C CA . SER A 1 134 ? -14.864 0.635 -2.713 1.00 95.88 134 SER A CA 1
ATOM 1065 C C . SER A 1 134 ? -15.592 0.929 -1.391 1.00 95.88 134 SER A C 1
ATOM 1067 O O . SER A 1 134 ? -15.691 0.063 -0.525 1.00 95.88 134 SER A O 1
ATOM 1069 N N . GLU A 1 135 ? -16.026 2.185 -1.219 1.00 96.69 135 GLU A N 1
ATOM 1070 C CA . GLU A 1 135 ? -16.718 2.715 -0.027 1.00 96.69 135 GLU A CA 1
ATOM 1071 C C . GLU A 1 135 ? -15.875 2.767 1.265 1.00 96.69 135 GLU A C 1
ATOM 1073 O O . GLU A 1 135 ? -16.342 3.280 2.283 1.00 96.69 135 GLU A O 1
ATOM 1078 N N . MET A 1 136 ? -14.629 2.281 1.251 1.00 98.31 136 MET A N 1
ATOM 1079 C CA . MET A 1 136 ? -13.703 2.432 2.375 1.00 98.31 136 MET A CA 1
ATOM 1080 C C . MET A 1 136 ? -13.074 3.820 2.345 1.00 98.31 136 MET A C 1
ATOM 1082 O O . MET A 1 136 ? -12.473 4.209 1.341 1.00 98.31 136 MET A O 1
ATOM 1086 N N . ARG A 1 137 ? -13.103 4.526 3.475 1.00 98.31 137 ARG A N 1
ATOM 1087 C CA . ARG A 1 137 ? -12.289 5.723 3.694 1.00 98.31 137 ARG A CA 1
ATOM 1088 C C . ARG A 1 137 ? -10.868 5.308 4.055 1.00 98.31 137 ARG A C 1
ATOM 1090 O O . ARG A 1 137 ? -10.609 4.853 5.174 1.00 98.31 137 ARG A O 1
ATOM 1097 N N . VAL A 1 138 ? -9.944 5.497 3.122 1.00 98.75 138 VAL A N 1
ATOM 1098 C CA . VAL A 1 138 ? -8.541 5.101 3.254 1.00 98.75 138 VAL A CA 1
ATOM 1099 C C . VAL A 1 138 ? -7.676 6.344 3.404 1.00 98.75 138 VAL A C 1
ATOM 1101 O O . VAL A 1 138 ? -7.670 7.223 2.548 1.00 98.75 138 VAL A O 1
ATOM 1104 N N . VAL A 1 139 ? -6.938 6.414 4.505 1.00 98.62 139 VAL A N 1
ATOM 1105 C CA . VAL A 1 139 ? -5.851 7.382 4.682 1.00 98.62 139 VAL A CA 1
ATOM 1106 C C . VAL A 1 139 ? -4.587 6.758 4.112 1.00 98.62 139 VAL A C 1
ATOM 1108 O O . VAL A 1 139 ? -4.346 5.565 4.321 1.00 98.62 139 VAL A O 1
ATOM 1111 N N . THR A 1 140 ? -3.771 7.539 3.414 1.00 98.38 140 THR A N 1
ATOM 1112 C CA . THR A 1 140 ? -2.540 7.033 2.810 1.00 98.38 140 THR A CA 1
ATOM 1113 C C . THR A 1 140 ? -1.376 7.983 3.017 1.00 98.38 140 THR A C 1
ATOM 1115 O O . THR A 1 140 ? -1.531 9.202 2.943 1.00 98.38 140 THR A O 1
ATOM 1118 N N . LEU A 1 141 ? -0.198 7.415 3.272 1.00 98.12 141 LEU A N 1
ATOM 1119 C CA . LEU A 1 141 ? 1.050 8.163 3.374 1.00 98.12 141 LEU A CA 1
ATOM 1120 C C . LEU A 1 141 ? 2.180 7.388 2.695 1.00 98.12 141 LEU A C 1
ATOM 1122 O O . LEU A 1 141 ? 2.593 6.326 3.163 1.00 98.12 141 LEU A O 1
ATOM 1126 N N . SER A 1 142 ? 2.668 7.936 1.592 1.00 96.75 142 SER A N 1
ATOM 1127 C CA . SER A 1 142 ? 3.806 7.413 0.846 1.00 96.75 142 SER A CA 1
ATOM 1128 C C . SER A 1 142 ? 5.122 7.971 1.394 1.00 96.75 142 SER A C 1
ATOM 1130 O O . SER A 1 142 ? 5.166 9.077 1.932 1.00 96.75 142 SER A O 1
ATOM 1132 N N . GLY A 1 143 ? 6.208 7.230 1.195 1.00 91.88 143 GLY A N 1
ATOM 1133 C CA . GLY A 1 143 ? 7.552 7.591 1.627 1.00 91.88 143 GLY A CA 1
ATOM 1134 C C . GLY A 1 143 ? 7.905 7.118 3.038 1.00 91.88 143 GLY A C 1
ATOM 1135 O O . GLY A 1 143 ? 7.141 6.424 3.714 1.00 91.88 143 GLY A O 1
ATOM 1136 N N . ILE A 1 144 ? 9.121 7.471 3.451 1.00 89.62 144 ILE A N 1
ATOM 1137 C CA . ILE A 1 144 ? 9.703 7.137 4.757 1.00 89.62 144 ILE A CA 1
ATOM 1138 C C . ILE A 1 144 ? 10.068 8.395 5.548 1.00 89.62 144 ILE A C 1
ATOM 1140 O O . ILE A 1 144 ? 10.203 9.492 5.011 1.00 89.62 144 ILE A O 1
ATOM 1144 N N . TYR A 1 145 ? 10.269 8.240 6.847 1.00 83.94 145 TYR A N 1
ATOM 1145 C CA . TYR A 1 145 ? 10.645 9.304 7.756 1.00 83.94 145 TYR A CA 1
ATOM 1146 C C . TYR A 1 145 ? 12.164 9.396 7.894 1.00 83.94 145 TYR A C 1
ATOM 1148 O O . TYR A 1 145 ? 12.855 8.443 8.244 1.00 83.94 145 TYR A O 1
ATOM 1156 N N . ASP A 1 146 ? 12.691 10.599 7.704 1.00 78.00 146 ASP A N 1
ATOM 1157 C CA . ASP A 1 146 ? 14.057 10.953 8.078 1.00 78.00 146 ASP A CA 1
ATOM 1158 C C . ASP A 1 146 ? 13.996 12.249 8.871 1.00 78.00 146 ASP A C 1
ATOM 1160 O O . ASP A 1 146 ? 13.589 13.289 8.358 1.00 78.00 146 ASP A O 1
ATOM 1164 N N . ARG A 1 147 ? 14.413 12.190 10.138 1.00 66.12 147 ARG A N 1
ATOM 1165 C CA . ARG A 1 147 ? 14.330 13.321 11.067 1.00 66.12 147 ARG A CA 1
ATOM 1166 C C . ARG A 1 147 ? 15.005 14.589 10.536 1.00 66.12 147 ARG A C 1
ATOM 1168 O O . ARG A 1 147 ? 14.519 15.679 10.811 1.00 66.12 147 ARG A O 1
ATOM 1175 N N . LEU A 1 148 ? 16.114 14.467 9.805 1.00 60.25 148 LEU A N 1
ATOM 1176 C CA . LEU A 1 148 ? 16.841 15.626 9.279 1.00 60.25 148 LEU A CA 1
ATOM 1177 C C . LEU A 1 148 ? 16.159 16.210 8.039 1.00 60.25 148 LEU A C 1
ATOM 1179 O O . LEU A 1 148 ? 16.266 17.407 7.792 1.00 60.25 148 LEU A O 1
ATOM 1183 N N . LYS A 1 149 ? 15.463 15.382 7.256 1.00 61.81 149 LYS A N 1
ATOM 1184 C CA . LYS A 1 149 ? 14.757 15.801 6.032 1.00 61.81 149 LYS A CA 1
ATOM 1185 C C . LYS A 1 149 ? 13.293 16.161 6.274 1.00 61.81 149 LYS A C 1
ATOM 1187 O O . LYS A 1 149 ? 12.687 16.797 5.425 1.00 61.81 149 LYS A O 1
ATOM 1192 N N . TRP A 1 150 ? 12.761 15.789 7.434 1.00 60.19 150 TRP A N 1
ATOM 1193 C CA . TRP A 1 150 ? 11.427 16.137 7.907 1.00 60.19 150 TRP A CA 1
ATOM 1194 C C . TRP A 1 150 ? 11.227 17.655 8.019 1.00 60.19 150 TRP A C 1
ATOM 1196 O O . TRP A 1 150 ? 10.228 18.183 7.541 1.00 60.19 150 TRP A O 1
ATOM 1206 N N . GLU A 1 151 ? 12.195 18.346 8.634 1.00 56.78 151 GLU A N 1
ATOM 1207 C CA . GLU A 1 151 ? 12.143 19.793 8.914 1.00 56.78 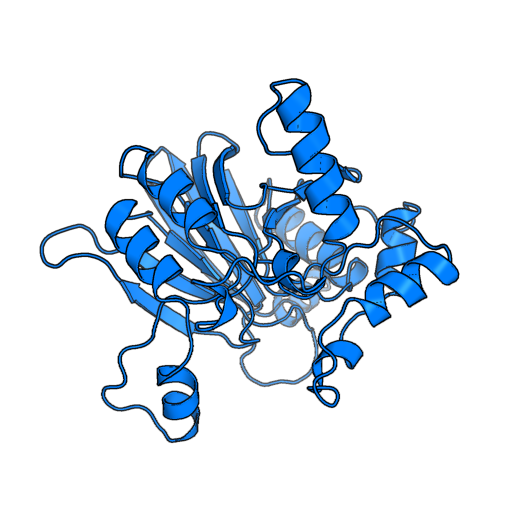151 GLU A CA 1
ATOM 1208 C C . GLU A 1 151 ? 12.775 20.638 7.799 1.00 56.78 151 GLU A C 1
ATOM 1210 O O . GLU A 1 151 ? 12.495 21.828 7.659 1.00 56.78 151 GLU A O 1
ATOM 1215 N N . LEU A 1 152 ? 13.675 20.041 7.015 1.00 52.97 152 LEU A N 1
ATOM 1216 C CA . LEU A 1 152 ? 14.429 20.749 5.995 1.00 52.97 152 LEU A CA 1
ATOM 1217 C C . LEU A 1 152 ? 13.819 20.477 4.623 1.00 52.97 152 LEU A C 1
ATOM 1219 O O . LEU A 1 152 ? 13.788 19.343 4.151 1.00 52.97 152 LEU A O 1
ATOM 1223 N N . CYS A 1 153 ? 13.445 21.543 3.918 1.00 48.72 153 CYS A N 1
ATOM 1224 C CA . CYS A 1 153 ? 13.198 21.508 2.479 1.00 48.72 153 CYS A CA 1
ATOM 1225 C C . CYS A 1 153 ? 14.551 21.309 1.760 1.00 48.72 153 CYS A C 1
ATOM 1227 O O . CYS A 1 153 ? 15.118 22.232 1.177 1.00 48.72 153 CYS A O 1
ATOM 1229 N N . VAL A 1 154 ? 15.159 20.127 1.916 1.00 53.12 154 VAL A N 1
ATOM 1230 C CA . VAL A 1 154 ? 16.498 19.850 1.392 1.00 53.12 154 VAL A CA 1
ATOM 1231 C C . VAL A 1 154 ? 16.406 19.819 -0.130 1.00 53.12 154 VAL A C 1
ATOM 1233 O O . VAL A 1 154 ? 15.632 19.053 -0.695 1.00 53.12 154 VAL A O 1
ATOM 1236 N N . THR A 1 155 ? 17.257 20.589 -0.805 1.00 52.09 155 THR A N 1
ATOM 1237 C CA . THR A 1 155 ? 17.410 20.648 -2.273 1.00 52.09 155 THR A CA 1
ATOM 1238 C C . THR A 1 155 ? 17.999 19.366 -2.887 1.00 52.09 155 THR A C 1
ATOM 1240 O O . THR A 1 155 ? 18.558 19.379 -3.982 1.00 52.09 155 THR A O 1
ATOM 1243 N N . SER A 1 156 ? 17.921 18.238 -2.178 1.00 57.69 156 SER A N 1
ATOM 1244 C CA . SER A 1 156 ? 18.408 16.953 -2.662 1.00 57.69 156 SER A CA 1
ATOM 1245 C C . SER A 1 156 ? 17.337 16.295 -3.538 1.00 57.69 156 S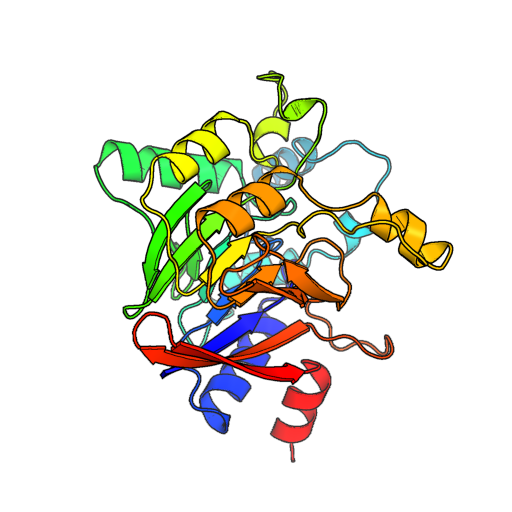ER A C 1
ATOM 1247 O O . SER A 1 156 ? 16.178 16.272 -3.126 1.00 57.69 156 SER A O 1
ATOM 1249 N N . PRO A 1 157 ? 17.715 15.633 -4.651 1.00 54.84 157 PRO A N 1
ATOM 1250 C CA . PRO A 1 157 ? 16.811 14.757 -5.413 1.00 54.84 157 PRO A CA 1
ATOM 1251 C C . PRO A 1 157 ? 16.108 13.707 -4.538 1.00 54.84 157 PRO A C 1
ATOM 1253 O O . PRO A 1 157 ? 15.049 13.200 -4.875 1.00 54.84 157 PRO A O 1
ATOM 1256 N N . ARG A 1 158 ? 16.691 13.421 -3.367 1.00 59.62 158 ARG A N 1
ATOM 1257 C CA . ARG A 1 158 ? 16.202 12.474 -2.372 1.00 59.62 158 ARG A CA 1
ATOM 1258 C C . ARG A 1 158 ? 14.983 12.950 -1.587 1.00 59.62 158 ARG A C 1
ATOM 1260 O O . ARG A 1 158 ? 14.454 12.136 -0.850 1.00 59.62 158 ARG A O 1
ATOM 1267 N N . LYS A 1 159 ? 14.551 14.218 -1.687 1.00 66.69 159 LYS A N 1
ATOM 1268 C CA . LYS A 1 159 ? 13.358 14.722 -0.972 1.00 66.69 159 LYS A CA 1
ATOM 1269 C C . LYS A 1 159 ? 12.110 13.890 -1.296 1.00 66.69 159 LYS A C 1
ATOM 1271 O O . LYS A 1 159 ? 11.231 13.774 -0.453 1.00 66.69 159 LYS A O 1
ATOM 1276 N N . LEU A 1 160 ? 12.045 13.303 -2.490 1.00 71.75 160 LEU A N 1
ATOM 1277 C CA . LEU A 1 160 ? 10.831 12.651 -2.967 1.00 71.75 160 LEU A CA 1
ATOM 1278 C C . LEU A 1 160 ? 10.500 11.364 -2.194 1.00 71.75 160 LEU A C 1
ATOM 1280 O O . LEU A 1 160 ? 9.330 11.146 -1.908 1.00 71.75 160 LEU A O 1
ATOM 1284 N N . TYR A 1 161 ? 11.517 10.617 -1.740 1.00 79.50 161 TYR A N 1
ATOM 1285 C CA . TYR A 1 161 ? 11.363 9.388 -0.941 1.00 79.50 161 TYR A CA 1
ATOM 1286 C C . TYR A 1 161 ? 10.807 9.615 0.466 1.00 79.50 161 TYR A C 1
ATOM 1288 O O . TYR A 1 161 ? 10.424 8.656 1.133 1.00 79.50 161 TYR A O 1
ATOM 1296 N N . TYR A 1 162 ? 10.852 10.854 0.958 1.00 85.38 162 TYR A N 1
ATOM 1297 C CA . TYR A 1 162 ? 10.470 11.171 2.325 1.00 85.38 162 TYR A CA 1
ATOM 1298 C C . TYR A 1 162 ? 9.137 11.902 2.339 1.00 85.38 162 TYR A C 1
ATOM 1300 O O . TYR A 1 162 ? 8.931 12.852 1.572 1.00 85.38 162 TYR A O 1
ATOM 1308 N N . HIS A 1 163 ? 8.262 11.498 3.257 1.00 87.94 163 HIS A N 1
ATOM 1309 C CA . HIS A 1 163 ? 7.184 12.375 3.686 1.00 87.94 163 HIS A CA 1
ATOM 1310 C C . HIS A 1 163 ? 7.746 13.476 4.583 1.00 87.94 163 HIS A C 1
ATOM 1312 O O . HIS A 1 163 ? 8.716 13.286 5.324 1.00 87.94 163 HIS A O 1
ATOM 1318 N N . ASN A 1 164 ? 7.140 14.651 4.494 1.00 87.69 164 ASN A N 1
ATOM 1319 C CA . ASN A 1 164 ? 7.568 15.848 5.203 1.00 87.69 164 ASN A CA 1
ATOM 1320 C C . ASN A 1 164 ? 6.404 16.487 5.978 1.00 87.69 164 ASN A C 1
ATOM 1322 O O . ASN A 1 164 ? 5.284 15.976 5.991 1.00 87.69 164 ASN A O 1
ATOM 1326 N N . GLN A 1 165 ? 6.687 17.598 6.655 1.00 86.69 165 GLN A N 1
ATOM 1327 C CA . GLN A 1 165 ? 5.704 18.294 7.479 1.00 86.69 165 GLN A CA 1
ATOM 1328 C C . GLN A 1 165 ? 4.444 18.723 6.709 1.00 86.69 165 GLN A C 1
ATOM 1330 O O . GLN A 1 165 ? 3.350 18.582 7.246 1.00 86.69 165 GLN A O 1
ATOM 1335 N N . GLU A 1 166 ? 4.568 19.182 5.462 1.00 89.50 166 GLU A N 1
ATOM 1336 C CA . GLU A 1 166 ? 3.421 19.595 4.639 1.00 89.50 166 GLU A CA 1
ATOM 1337 C C . GLU A 1 166 ? 2.497 18.406 4.338 1.00 89.50 166 GLU A C 1
ATOM 1339 O O . GLU A 1 166 ? 1.278 18.552 4.378 1.00 89.50 166 GLU A O 1
ATOM 1344 N N . ASP A 1 167 ? 3.072 17.220 4.105 1.00 92.69 167 ASP A N 1
ATOM 1345 C CA . ASP A 1 167 ? 2.324 15.982 3.849 1.00 92.69 167 ASP A CA 1
ATOM 1346 C C . ASP A 1 167 ? 1.486 15.577 5.079 1.00 92.69 167 ASP A C 1
ATOM 1348 O O . ASP A 1 167 ? 0.319 15.196 4.964 1.00 92.69 167 ASP A O 1
ATOM 1352 N N . GLU A 1 168 ? 2.058 15.690 6.283 1.00 93.12 168 GLU A N 1
ATOM 1353 C CA . GLU A 1 168 ? 1.319 15.438 7.525 1.00 93.12 168 GLU A CA 1
ATOM 1354 C C . GLU A 1 168 ? 0.263 16.501 7.798 1.00 93.12 168 GLU A C 1
ATOM 1356 O O . GLU A 1 168 ? -0.865 16.156 8.147 1.00 93.12 168 GLU A O 1
ATOM 1361 N N . GLU A 1 169 ? 0.609 17.780 7.664 1.00 93.44 169 GLU A N 1
ATOM 1362 C CA . GLU A 1 169 ? -0.329 18.876 7.898 1.00 93.44 169 GLU A CA 1
ATOM 1363 C C . GLU A 1 169 ? -1.534 18.760 6.965 1.00 93.44 169 GLU A C 1
ATOM 1365 O O . GLU A 1 169 ? -2.670 18.841 7.437 1.00 93.44 169 GLU A O 1
ATOM 1370 N N . ALA A 1 170 ? -1.302 18.470 5.678 1.00 93.69 170 ALA A N 1
ATOM 1371 C CA . ALA A 1 170 ? -2.350 18.216 4.694 1.00 93.69 170 ALA A CA 1
ATOM 1372 C C . ALA A 1 170 ? -3.325 17.128 5.166 1.00 93.69 170 ALA A C 1
ATOM 1374 O O . ALA A 1 170 ? -4.538 17.324 5.111 1.00 93.69 170 ALA A O 1
ATOM 1375 N N . LEU A 1 171 ? -2.814 16.018 5.704 1.00 97.62 171 LEU A N 1
ATOM 1376 C CA . LEU A 1 171 ? -3.643 14.950 6.260 1.00 97.62 171 LEU A CA 1
ATOM 1377 C C . LEU A 1 171 ? -4.376 15.377 7.538 1.00 97.62 171 LEU A C 1
ATOM 1379 O O . LEU A 1 171 ? -5.571 15.115 7.678 1.00 97.62 171 LEU A O 1
ATOM 1383 N N . LEU A 1 172 ? -3.702 16.061 8.463 1.00 96.12 172 LEU A N 1
ATOM 1384 C CA . LEU A 1 172 ? -4.295 16.502 9.731 1.00 96.12 172 LEU A CA 1
ATOM 1385 C C . LEU A 1 172 ? -5.433 17.522 9.547 1.00 96.12 172 LEU A C 1
ATOM 1387 O O . LEU A 1 172 ? -6.284 17.637 10.432 1.00 96.12 172 LEU A O 1
ATOM 1391 N N . PHE A 1 173 ? -5.510 18.212 8.402 1.00 95.88 173 PHE A N 1
ATOM 1392 C CA . PHE A 1 173 ? -6.663 19.052 8.052 1.00 95.88 173 PHE A CA 1
ATOM 1393 C C . PHE A 1 173 ? -7.954 18.257 7.806 1.00 95.88 173 PHE A C 1
ATOM 1395 O O . PHE A 1 173 ? -9.049 18.815 7.926 1.00 95.88 173 PHE A O 1
ATOM 1402 N N . HIS A 1 174 ? -7.868 16.966 7.479 1.00 97.44 174 HIS A N 1
ATOM 1403 C CA . HIS A 1 174 ? -9.051 16.133 7.290 1.00 97.44 174 HIS A CA 1
ATOM 1404 C C . HIS A 1 174 ? -9.675 15.715 8.624 1.00 97.44 174 HIS A C 1
ATOM 1406 O O . HIS A 1 174 ? -9.002 15.529 9.638 1.00 97.44 174 HIS A O 1
ATOM 1412 N N . ALA A 1 175 ? -10.992 15.493 8.608 1.00 95.38 175 ALA A N 1
ATOM 1413 C CA . ALA A 1 175 ? -11.718 15.016 9.779 1.00 95.38 175 ALA A CA 1
ATOM 1414 C C . ALA A 1 175 ? -11.174 13.656 10.291 1.00 95.38 175 ALA A C 1
ATOM 1416 O O . ALA A 1 175 ? -10.781 12.810 9.475 1.00 95.38 175 ALA A O 1
ATOM 1417 N N . PRO A 1 176 ? -11.195 13.415 11.617 1.00 93.62 176 PRO A N 1
ATOM 1418 C CA . PRO A 1 176 ? -10.887 12.111 12.207 1.00 93.62 176 PRO A CA 1
ATOM 1419 C C . PRO A 1 176 ? -11.782 10.968 11.695 1.00 93.62 176 PRO A C 1
ATOM 1421 O O . PRO A 1 176 ? -12.901 11.206 11.245 1.00 93.62 176 PRO A O 1
ATOM 1424 N N . GLY A 1 177 ? -11.327 9.723 11.874 1.00 94.06 177 GLY A N 1
ATOM 1425 C CA . GLY A 1 177 ? -12.082 8.492 11.597 1.00 94.06 177 GLY A CA 1
ATOM 1426 C C . GLY A 1 177 ? -11.815 7.917 10.208 1.00 94.06 177 GLY A C 1
ATOM 1427 O O . GLY A 1 177 ? -12.179 8.540 9.225 1.00 94.06 177 GLY A O 1
ATOM 1428 N N . ALA A 1 178 ? -11.227 6.728 10.092 1.00 97.12 178 ALA A N 1
ATOM 1429 C CA . ALA A 1 178 ? -10.988 6.057 8.809 1.00 97.12 178 ALA A CA 1
ATOM 1430 C C . ALA A 1 178 ? -11.227 4.542 8.902 1.00 97.12 178 ALA A C 1
ATOM 1432 O O . ALA A 1 178 ? -11.222 3.966 9.990 1.00 97.12 178 ALA A O 1
ATOM 1433 N N . ASP A 1 179 ? -11.406 3.883 7.762 1.00 98.25 179 ASP A N 1
ATOM 1434 C CA . ASP A 1 179 ? -11.469 2.421 7.697 1.00 98.25 179 ASP A CA 1
ATOM 1435 C C . ASP A 1 179 ? -10.063 1.832 7.725 1.00 98.25 179 ASP A C 1
ATOM 1437 O O . ASP A 1 179 ? -9.754 0.942 8.523 1.00 98.25 179 ASP A O 1
ATOM 1441 N N . LEU A 1 180 ? -9.187 2.392 6.895 1.00 98.44 180 LEU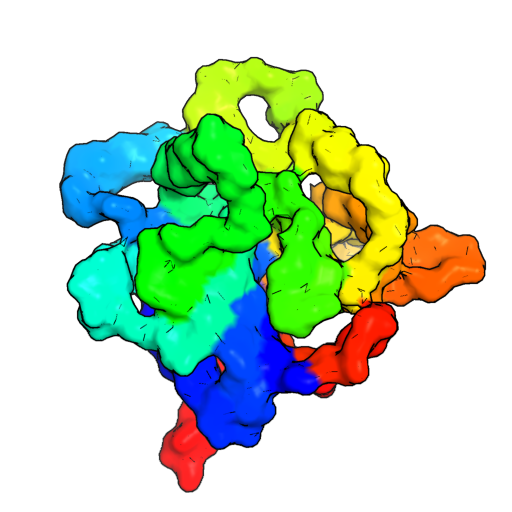 A N 1
ATOM 1442 C CA . LEU A 1 180 ? -7.822 1.930 6.711 1.00 98.44 180 LEU A CA 1
ATOM 1443 C C . LEU A 1 180 ? -6.839 3.091 6.780 1.00 98.44 180 LEU A C 1
ATOM 1445 O O . LEU A 1 180 ? -7.132 4.203 6.342 1.00 98.44 180 LEU A O 1
ATOM 1449 N N . PHE A 1 181 ? -5.645 2.798 7.282 1.00 98.50 181 PHE A N 1
ATOM 1450 C CA . PHE A 1 181 ? -4.461 3.610 7.041 1.00 98.50 181 PHE A CA 1
ATOM 1451 C C . PHE A 1 181 ? -3.381 2.749 6.395 1.00 98.50 181 PHE A C 1
ATOM 1453 O O . PHE A 1 181 ? -2.989 1.721 6.947 1.00 98.50 181 PHE A O 1
ATOM 1460 N N . ILE A 1 182 ? -2.931 3.146 5.209 1.00 98.69 182 ILE A N 1
ATOM 1461 C CA . ILE A 1 182 ? -1.861 2.474 4.473 1.00 98.69 182 ILE A CA 1
ATOM 1462 C C . ILE A 1 182 ? -0.660 3.417 4.444 1.00 98.69 182 ILE A C 1
ATOM 1464 O O . ILE A 1 182 ? -0.756 4.527 3.924 1.00 98.69 182 ILE A O 1
ATOM 1468 N N . ALA A 1 183 ? 0.463 3.001 5.016 1.00 98.00 183 ALA A N 1
ATOM 1469 C CA . ALA A 1 183 ? 1.689 3.792 4.994 1.00 98.00 183 ALA A CA 1
ATOM 1470 C C . ALA A 1 183 ? 2.903 2.883 4.890 1.00 98.00 183 ALA A C 1
ATOM 1472 O O . ALA A 1 183 ? 2.892 1.815 5.488 1.00 98.00 183 ALA A O 1
ATOM 1473 N N . HIS A 1 184 ? 3.957 3.291 4.189 1.00 96.06 184 HIS A N 1
ATOM 1474 C CA . HIS A 1 184 ? 5.099 2.398 3.996 1.00 96.06 184 HIS A CA 1
ATOM 1475 C C . HIS A 1 184 ? 5.851 2.106 5.303 1.00 96.06 184 HIS A C 1
ATOM 1477 O O . HIS A 1 184 ? 6.112 0.951 5.635 1.00 96.06 184 HIS A O 1
ATOM 1483 N N . GLU A 1 185 ? 6.113 3.123 6.121 1.00 90.44 185 GLU A N 1
ATOM 1484 C CA . GLU A 1 185 ? 6.823 2.946 7.389 1.00 90.44 185 GLU A CA 1
ATOM 1485 C C . GLU A 1 185 ? 5.890 2.645 8.577 1.00 90.44 185 GLU A C 1
ATOM 1487 O O . GLU A 1 185 ? 4.722 3.036 8.607 1.00 90.44 185 GLU A O 1
ATOM 1492 N N . TRP A 1 186 ? 6.413 1.959 9.597 1.00 91.62 186 TRP A N 1
ATOM 1493 C CA . TRP A 1 186 ? 5.678 1.613 10.820 1.00 91.62 186 TRP A CA 1
ATOM 1494 C C . TRP A 1 186 ? 5.454 2.827 11.729 1.00 91.62 186 TRP A C 1
ATOM 1496 O O . TRP A 1 186 ? 6.256 3.760 11.709 1.00 91.62 186 TRP A O 1
ATOM 1506 N N . PRO A 1 187 ? 4.452 2.802 12.627 1.00 90.12 187 PRO A N 1
ATOM 1507 C CA . PRO A 1 187 ? 4.447 3.700 13.777 1.00 90.12 187 PRO A CA 1
ATOM 1508 C C . PRO A 1 187 ? 5.608 3.375 14.727 1.00 90.12 187 PRO A C 1
ATOM 1510 O O . PRO A 1 187 ? 6.039 2.222 14.837 1.00 90.12 187 PRO A O 1
ATOM 1513 N N . VAL A 1 188 ? 6.076 4.376 15.477 1.00 83.50 188 VAL A N 1
ATOM 1514 C CA . VAL A 1 188 ? 7.163 4.219 16.462 1.00 83.50 188 VAL A CA 1
ATOM 1515 C C . VAL A 1 188 ? 6.854 3.085 17.446 1.00 83.50 188 VAL A C 1
ATOM 1517 O O . VAL A 1 188 ? 5.764 3.027 18.027 1.00 83.50 188 VAL A O 1
ATOM 1520 N N . LYS A 1 189 ? 7.812 2.178 17.681 1.00 68.44 189 LYS A N 1
ATOM 1521 C CA . LYS A 1 189 ? 7.731 1.164 18.749 1.00 68.44 189 LYS A CA 1
ATOM 1522 C C . LYS A 1 189 ? 8.184 1.734 20.097 1.00 68.44 189 LYS A C 1
ATOM 1524 O O . LYS A 1 189 ? 9.259 2.296 20.210 1.00 68.44 189 LYS A O 1
ATOM 1529 N N . LEU A 1 190 ? 7.386 1.547 21.153 1.00 56.47 190 LEU A N 1
ATOM 1530 C CA . LEU A 1 190 ? 7.833 1.848 22.519 1.00 56.47 190 LEU A CA 1
ATOM 1531 C C . LEU A 1 190 ? 8.868 0.801 22.959 1.00 56.47 190 LEU A C 1
ATOM 1533 O O . LEU A 1 190 ? 8.608 -0.398 22.881 1.00 56.47 190 LEU A O 1
ATOM 1537 N N . ALA A 1 191 ? 10.027 1.251 23.440 1.00 49.78 191 ALA A N 1
ATOM 1538 C CA . ALA A 1 191 ? 11.199 0.418 23.731 1.00 49.78 191 ALA A CA 1
ATOM 1539 C C . ALA A 1 191 ? 11.122 -0.460 24.997 1.00 49.78 191 ALA A C 1
ATOM 1541 O O . ALA A 1 191 ? 12.151 -0.918 25.496 1.00 49.78 191 ALA A O 1
ATOM 1542 N N . SER A 1 192 ? 9.941 -0.716 25.562 1.00 44.78 192 SER A N 1
ATOM 1543 C CA . SER A 1 192 ? 9.855 -1.480 26.810 1.00 44.78 192 SER A CA 1
ATOM 1544 C C . SER A 1 192 ? 9.987 -2.988 26.565 1.00 44.78 192 SER A C 1
ATOM 1546 O O . SER A 1 192 ? 9.034 -3.629 26.125 1.00 44.78 192 SER A O 1
ATOM 1548 N N . GLY A 1 193 ? 11.152 -3.551 26.904 1.00 47.09 193 GLY A N 1
ATOM 1549 C CA . GLY A 1 193 ? 11.381 -5.003 26.994 1.00 47.09 193 GLY A CA 1
ATOM 1550 C C . GLY A 1 193 ? 11.924 -5.681 25.734 1.00 47.09 193 GLY A C 1
ATOM 1551 O O . GLY A 1 193 ? 11.910 -6.905 25.658 1.00 47.09 193 GLY A O 1
ATOM 1552 N N . ALA A 1 194 ? 12.396 -4.901 24.767 1.00 50.28 194 ALA A N 1
ATOM 1553 C CA . ALA A 1 194 ? 12.923 -5.391 23.504 1.00 50.28 194 ALA A CA 1
ATOM 1554 C C . ALA A 1 194 ? 14.242 -6.184 23.664 1.00 50.28 194 ALA A C 1
ATOM 1556 O O . ALA A 1 194 ? 15.159 -5.741 24.362 1.00 50.28 194 ALA A O 1
ATOM 1557 N N . THR A 1 195 ? 14.373 -7.327 22.981 1.00 56.69 195 THR A N 1
ATOM 1558 C CA . THR A 1 195 ? 15.680 -7.962 22.709 1.00 56.69 195 THR A CA 1
ATOM 1559 C C . THR A 1 195 ? 16.610 -7.005 21.949 1.00 56.69 195 THR A C 1
ATOM 1561 O O . THR A 1 195 ? 16.159 -5.999 21.421 1.00 56.69 195 THR A O 1
ATOM 1564 N N . TRP A 1 196 ? 17.916 -7.281 21.844 1.00 51.53 196 TRP A N 1
ATOM 1565 C CA . TRP A 1 196 ? 18.852 -6.383 21.137 1.00 51.53 196 TRP A CA 1
ATOM 1566 C C . TRP A 1 196 ? 18.444 -6.100 19.676 1.00 51.53 196 TRP A C 1
ATOM 1568 O O . TRP A 1 196 ? 18.520 -4.963 19.216 1.00 51.53 196 TRP A O 1
ATOM 1578 N N . GLU A 1 197 ? 17.920 -7.108 18.977 1.00 55.84 197 GLU A N 1
ATOM 1579 C CA . GLU A 1 197 ? 17.333 -6.951 17.642 1.00 55.84 197 GLU A CA 1
ATOM 1580 C C . GLU A 1 197 ? 16.072 -6.087 17.704 1.00 55.84 197 GLU A C 1
ATOM 1582 O O . GLU A 1 197 ? 15.940 -5.118 16.963 1.00 55.84 197 GLU A O 1
ATOM 1587 N N . GLU A 1 198 ? 15.159 -6.382 18.629 1.00 52.78 198 GLU A N 1
ATOM 1588 C CA . GLU A 1 198 ? 13.950 -5.587 18.837 1.00 52.78 198 GLU A CA 1
ATOM 1589 C C . GLU A 1 198 ? 14.244 -4.161 19.316 1.00 52.78 198 GLU A C 1
ATOM 1591 O O . GLU A 1 198 ? 13.383 -3.315 19.141 1.00 52.78 198 GLU A O 1
ATOM 1596 N N . ALA A 1 199 ? 15.409 -3.887 19.914 1.00 50.88 199 ALA A N 1
ATOM 1597 C CA . ALA A 1 199 ? 15.819 -2.581 20.424 1.00 50.88 199 ALA A CA 1
ATOM 1598 C C . ALA A 1 199 ? 16.295 -1.679 19.282 1.00 50.88 199 ALA A C 1
ATOM 1600 O O . ALA A 1 199 ? 15.947 -0.500 19.248 1.00 50.88 199 ALA A O 1
ATOM 1601 N N . ILE A 1 200 ? 16.985 -2.257 18.291 1.00 53.66 200 ILE A N 1
ATOM 1602 C CA . ILE A 1 200 ? 17.191 -1.614 16.986 1.00 53.66 200 ILE A CA 1
ATOM 1603 C C . ILE A 1 200 ? 15.818 -1.320 16.365 1.00 53.66 200 ILE A C 1
ATOM 1605 O O . ILE A 1 200 ? 15.555 -0.183 15.984 1.00 53.66 200 ILE A O 1
ATOM 1609 N N . TYR A 1 201 ? 14.894 -2.292 16.394 1.00 49.59 201 TYR A N 1
ATOM 1610 C CA . TYR A 1 201 ? 13.505 -2.104 15.950 1.00 49.59 201 TYR A CA 1
ATOM 1611 C C . TYR A 1 201 ? 12.587 -1.348 16.933 1.00 49.59 201 TYR A C 1
ATOM 1613 O O . TYR A 1 201 ? 11.387 -1.240 16.689 1.00 49.59 201 TYR A O 1
ATOM 1621 N N . ALA A 1 202 ? 13.095 -0.844 18.052 1.00 45.59 202 ALA A N 1
ATOM 1622 C CA . ALA A 1 202 ? 12.353 0.010 18.975 1.00 45.59 202 ALA A CA 1
ATOM 1623 C C . ALA A 1 202 ? 12.743 1.477 18.787 1.00 45.59 202 ALA A C 1
ATOM 1625 O O . ALA A 1 202 ? 12.015 2.368 19.205 1.00 45.59 202 ALA A O 1
ATOM 1626 N N . ALA A 1 203 ? 13.873 1.724 18.123 1.00 54.88 203 ALA A N 1
ATOM 1627 C CA . ALA A 1 203 ? 14.279 3.036 17.641 1.00 54.88 203 ALA A CA 1
ATOM 1628 C C . ALA A 1 203 ? 13.785 3.330 16.209 1.00 54.88 203 ALA A C 1
ATOM 1630 O O . ALA A 1 203 ? 14.091 4.393 15.677 1.00 54.88 203 ALA A O 1
ATOM 1631 N N . VAL A 1 204 ? 13.051 2.400 15.584 1.00 70.12 204 VAL A N 1
ATOM 1632 C CA . VAL A 1 204 ? 12.521 2.522 14.213 1.00 70.12 204 VAL A CA 1
ATOM 1633 C C . VAL A 1 204 ? 11.034 2.876 14.196 1.00 70.12 204 VAL A C 1
ATOM 1635 O O . VAL A 1 204 ? 10.291 2.593 15.146 1.00 70.12 204 VAL A O 1
ATOM 1638 N N . GLY A 1 205 ? 10.603 3.434 13.068 1.00 79.06 205 GLY A N 1
ATOM 1639 C CA . GLY A 1 205 ? 9.239 3.863 12.814 1.00 79.06 205 GLY A CA 1
ATOM 1640 C C . GLY A 1 205 ? 9.109 5.382 12.792 1.00 79.06 205 GLY A C 1
ATOM 1641 O O . GLY A 1 205 ? 9.934 6.124 13.329 1.00 79.06 205 GLY A O 1
ATOM 1642 N N . SER A 1 206 ? 8.015 5.838 12.198 1.00 87.50 206 SER A N 1
ATOM 1643 C CA . SER A 1 206 ? 7.740 7.240 11.947 1.00 87.50 206 SER A CA 1
ATOM 1644 C C . SER A 1 206 ? 6.871 7.854 13.054 1.00 87.50 206 SER A C 1
ATOM 1646 O O . SER A 1 206 ? 5.746 7.394 13.290 1.00 87.50 206 SER A O 1
ATOM 1648 N N . PRO A 1 207 ? 7.330 8.940 13.710 1.00 88.56 207 PRO A N 1
ATOM 1649 C CA . PRO A 1 207 ? 6.492 9.735 14.608 1.00 88.56 207 PRO A CA 1
ATOM 1650 C C . PRO A 1 207 ? 5.263 10.316 13.902 1.00 88.56 207 PRO A C 1
ATOM 1652 O O . PRO A 1 207 ? 4.218 10.474 14.525 1.00 88.56 207 PRO A O 1
ATOM 1655 N N . THR A 1 208 ? 5.383 10.614 12.608 1.00 90.56 208 THR A N 1
ATOM 1656 C CA . THR A 1 208 ? 4.284 11.096 11.766 1.00 90.56 208 THR A CA 1
ATOM 1657 C C . THR A 1 208 ? 3.207 10.029 11.613 1.00 90.56 208 THR A C 1
ATOM 1659 O O . THR A 1 208 ? 2.042 10.293 11.888 1.00 90.56 208 THR A O 1
ATOM 1662 N N . VAL A 1 209 ? 3.590 8.793 11.276 1.00 93.69 209 VAL A N 1
ATOM 1663 C CA . VAL A 1 209 ? 2.644 7.665 11.197 1.00 93.69 209 VAL A CA 1
ATOM 1664 C C . VAL A 1 209 ? 1.945 7.450 12.540 1.00 93.69 209 VAL A C 1
ATOM 1666 O O . VAL A 1 209 ? 0.730 7.265 12.579 1.00 93.69 209 VAL A O 1
ATOM 1669 N N . ASP A 1 210 ? 2.681 7.530 13.652 1.00 91.25 210 ASP A N 1
ATOM 1670 C CA . ASP A 1 210 ? 2.092 7.405 14.988 1.00 91.25 210 ASP A CA 1
ATOM 1671 C C . ASP A 1 210 ? 1.054 8.510 15.263 1.00 91.25 210 ASP A C 1
ATOM 1673 O O . ASP A 1 210 ? -0.071 8.205 15.666 1.00 91.25 210 ASP A O 1
ATOM 1677 N N . ARG A 1 211 ? 1.366 9.780 14.970 1.00 91.88 211 ARG A N 1
ATOM 1678 C CA . ARG A 1 211 ? 0.420 10.902 15.121 1.00 91.88 211 ARG A CA 1
ATOM 1679 C C . ARG A 1 211 ? -0.815 10.757 14.234 1.00 91.88 211 ARG A C 1
ATOM 1681 O O . ARG A 1 211 ? -1.928 10.974 14.713 1.00 91.88 211 ARG A O 1
ATOM 1688 N N . LEU A 1 212 ? -0.649 10.329 12.985 1.00 95.44 212 LEU A N 1
ATOM 1689 C CA . LEU A 1 212 ? -1.764 10.118 12.058 1.00 95.44 212 LEU A CA 1
ATOM 1690 C C . LEU A 1 212 ? -2.677 8.969 12.506 1.00 95.44 212 LEU A C 1
ATOM 1692 O O . LEU A 1 212 ? -3.897 9.100 12.410 1.00 95.44 212 LEU A O 1
ATOM 1696 N N . ILE A 1 213 ? -2.129 7.891 13.083 1.00 94.75 213 ILE A N 1
ATOM 1697 C CA . ILE A 1 213 ? -2.945 6.846 13.723 1.00 94.75 213 ILE A CA 1
ATOM 1698 C C . ILE A 1 213 ? -3.767 7.432 14.878 1.00 94.75 213 ILE A C 1
ATOM 1700 O O . ILE A 1 213 ? -4.954 7.129 14.992 1.00 94.75 213 ILE A O 1
ATOM 1704 N N . HIS A 1 214 ? -3.170 8.280 15.720 1.00 92.81 214 HIS A N 1
ATOM 1705 C CA . HIS A 1 214 ? -3.891 8.913 16.831 1.00 92.81 214 HIS A CA 1
ATOM 1706 C C . HIS A 1 214 ? -4.993 9.867 16.356 1.00 92.81 214 HIS A C 1
ATOM 1708 O O . HIS A 1 214 ? -6.057 9.909 16.972 1.00 92.81 214 HIS A O 1
ATOM 1714 N N . HIS A 1 215 ? -4.764 10.604 15.268 1.00 94.44 215 HIS A N 1
ATOM 1715 C CA . HIS A 1 215 ? -5.752 11.514 14.687 1.00 94.44 215 HIS A CA 1
ATOM 1716 C C . HIS A 1 215 ? -6.910 10.753 14.035 1.00 94.44 215 HIS A C 1
ATOM 1718 O O . HIS A 1 215 ? -8.073 10.906 14.421 1.00 94.44 215 HIS A O 1
ATOM 1724 N N . PHE A 1 216 ? -6.597 9.891 13.066 1.00 95.62 216 PHE A N 1
ATOM 1725 C CA . PHE A 1 216 ? -7.608 9.232 12.243 1.00 95.62 216 PHE A CA 1
ATOM 1726 C C . PHE A 1 216 ? -8.247 8.013 12.890 1.00 95.62 216 PHE A C 1
ATOM 1728 O O . PHE A 1 216 ? -9.372 7.690 12.524 1.00 95.62 216 PHE A O 1
ATOM 1735 N N . ARG A 1 217 ? -7.575 7.349 13.837 1.00 94.81 217 ARG A N 1
ATOM 1736 C CA . ARG A 1 217 ? -8.084 6.156 14.537 1.00 94.81 217 ARG A CA 1
ATOM 1737 C C . ARG A 1 217 ? -8.658 5.111 13.566 1.00 94.81 217 ARG A C 1
ATOM 1739 O O . ARG A 1 217 ? -9.816 4.713 13.714 1.00 94.81 217 ARG A O 1
ATOM 1746 N N . PRO A 1 218 ? -7.888 4.700 12.539 1.00 96.38 218 PRO A N 1
ATOM 1747 C CA . PRO A 1 218 ? -8.379 3.776 11.530 1.00 96.38 218 PRO A CA 1
ATOM 1748 C C . PRO A 1 218 ? -8.737 2.420 12.152 1.00 96.38 218 PRO A C 1
ATOM 1750 O O . PRO A 1 218 ? -8.130 2.012 13.152 1.00 96.38 218 PRO A O 1
ATOM 1753 N N . ALA A 1 219 ? -9.688 1.690 11.560 1.00 95.94 219 ALA A N 1
ATOM 1754 C CA . ALA A 1 219 ? -10.038 0.354 12.048 1.00 95.94 219 ALA A CA 1
ATOM 1755 C C . ALA A 1 219 ? -8.835 -0.607 11.973 1.00 95.94 219 ALA A C 1
ATOM 1757 O O . ALA A 1 219 ? -8.600 -1.370 12.916 1.00 95.94 219 ALA A O 1
ATOM 1758 N N . LEU A 1 220 ? -8.044 -0.523 10.897 1.00 97.50 220 LEU A N 1
ATOM 1759 C CA . LEU A 1 220 ? -6.756 -1.203 10.743 1.00 97.50 220 LEU A CA 1
ATOM 1760 C C . LEU A 1 220 ? -5.720 -0.289 10.080 1.00 97.50 220 LEU A C 1
ATOM 1762 O O . LEU A 1 220 ? -6.060 0.568 9.269 1.00 97.50 220 LEU A O 1
ATOM 1766 N N . SER A 1 221 ? -4.448 -0.513 10.400 1.00 97.94 221 SER A N 1
ATOM 1767 C CA . SER A 1 221 ? -3.317 0.170 9.769 1.00 97.94 221 SER A CA 1
ATOM 1768 C C . SER A 1 221 ? -2.310 -0.848 9.232 1.00 97.94 221 SER A C 1
ATOM 1770 O O . SER A 1 221 ? -1.983 -1.804 9.940 1.00 97.94 221 SER A O 1
ATOM 1772 N N . PHE A 1 222 ? -1.824 -0.669 8.004 1.00 98.44 222 PHE A N 1
ATOM 1773 C CA . PHE A 1 222 ? -0.900 -1.596 7.343 1.00 98.44 222 PHE A CA 1
ATOM 1774 C C . PHE A 1 222 ? 0.365 -0.904 6.853 1.00 98.44 222 PHE A C 1
ATOM 1776 O O . PHE A 1 222 ? 0.302 0.215 6.346 1.00 98.44 222 PHE A O 1
ATOM 1783 N N . HIS A 1 223 ? 1.492 -1.604 7.010 1.00 97.38 223 HIS A N 1
ATOM 1784 C CA . HIS A 1 223 ? 2.827 -1.065 6.780 1.00 97.38 223 HIS A CA 1
ATOM 1785 C C . HIS A 1 223 ? 3.811 -2.078 6.184 1.00 97.38 223 HIS A C 1
ATOM 1787 O O . HIS A 1 223 ? 3.600 -3.285 6.314 1.00 97.38 223 HIS A O 1
ATOM 1793 N N . GLY A 1 224 ? 4.893 -1.581 5.585 1.00 93.12 224 GLY A N 1
ATOM 1794 C CA . GLY A 1 224 ? 5.987 -2.335 4.961 1.00 93.12 224 GLY A CA 1
ATOM 1795 C C . GLY A 1 224 ? 7.360 -1.928 5.506 1.00 93.12 224 GLY A C 1
ATOM 1796 O O . GLY A 1 224 ? 7.531 -1.863 6.732 1.00 93.12 224 GLY A O 1
ATOM 1797 N N . HIS A 1 225 ? 8.309 -1.656 4.601 1.00 91.25 225 HIS A N 1
ATOM 1798 C CA . HIS A 1 225 ? 9.656 -1.072 4.783 1.00 91.25 225 HIS A CA 1
ATOM 1799 C C . HIS A 1 225 ? 10.667 -1.910 5.577 1.00 91.25 225 HIS A C 1
ATOM 1801 O O . HIS A 1 225 ? 11.835 -2.055 5.229 1.00 91.25 225 HIS A O 1
ATOM 1807 N N . MET A 1 226 ? 10.233 -2.475 6.698 1.00 86.00 226 MET A N 1
ATOM 1808 C CA . MET A 1 226 ? 11.110 -3.145 7.658 1.00 86.00 226 MET A CA 1
ATOM 1809 C C . MET A 1 226 ? 11.408 -4.595 7.271 1.00 86.00 226 MET A C 1
ATOM 1811 O O . MET A 1 226 ? 12.154 -5.272 7.983 1.00 86.00 226 MET A O 1
ATOM 1815 N N . HIS A 1 227 ? 10.766 -5.090 6.206 1.00 88.06 227 HIS A N 1
ATOM 1816 C CA . HIS A 1 227 ? 10.857 -6.460 5.697 1.00 88.06 227 HIS A CA 1
ATOM 1817 C C . HIS A 1 227 ? 10.659 -7.498 6.809 1.00 88.06 227 HIS A C 1
ATOM 1819 O O . HIS A 1 227 ? 11.366 -8.505 6.879 1.00 88.06 227 HIS A O 1
ATOM 1825 N N . ARG A 1 228 ? 9.733 -7.208 7.731 1.00 87.06 228 ARG A N 1
ATOM 1826 C CA . ARG A 1 228 ? 9.513 -8.008 8.932 1.00 87.06 228 ARG A CA 1
ATOM 1827 C C . ARG A 1 228 ? 8.046 -8.023 9.318 1.00 87.06 228 ARG A C 1
ATOM 1829 O O . ARG A 1 228 ? 7.428 -6.978 9.445 1.00 87.06 228 ARG A O 1
ATOM 1836 N N . TYR A 1 229 ? 7.506 -9.180 9.667 1.00 90.19 229 TYR A N 1
ATOM 1837 C CA . TYR A 1 229 ? 6.186 -9.196 10.280 1.00 90.19 229 TYR A CA 1
ATOM 1838 C C . TYR A 1 229 ? 6.222 -8.615 11.697 1.00 90.19 229 TYR A C 1
ATOM 1840 O O . TYR A 1 229 ? 6.957 -9.090 12.575 1.00 90.19 229 TYR A O 1
ATOM 1848 N N . ALA A 1 230 ? 5.356 -7.643 11.963 1.00 89.44 230 ALA A N 1
ATOM 1849 C CA . ALA A 1 230 ? 5.043 -7.189 13.310 1.00 89.44 230 ALA A CA 1
ATOM 1850 C C . ALA A 1 230 ? 3.583 -6.751 13.404 1.00 89.44 230 ALA A C 1
ATOM 1852 O O . ALA A 1 230 ? 2.937 -6.429 12.417 1.00 89.44 230 ALA A O 1
ATOM 1853 N N . GLN A 1 231 ? 3.047 -6.727 14.617 1.00 92.06 231 GLN A N 1
ATOM 1854 C CA . GLN A 1 231 ? 1.747 -6.123 14.872 1.00 92.06 231 GLN A CA 1
ATOM 1855 C C . GLN A 1 231 ? 1.737 -5.502 16.260 1.00 92.06 231 GLN A C 1
ATOM 1857 O O . GLN A 1 231 ? 2.494 -5.912 17.146 1.00 92.06 231 GLN A O 1
ATOM 1862 N N . GLY A 1 232 ? 0.846 -4.547 16.463 1.00 89.81 232 GLY A N 1
ATOM 1863 C CA . GLY A 1 232 ? 0.644 -3.931 17.760 1.00 89.81 232 GLY A CA 1
ATOM 1864 C C . GLY A 1 232 ? -0.623 -3.099 17.795 1.00 89.81 232 GLY A C 1
ATOM 1865 O O . GLY A 1 232 ? -1.416 -3.090 16.856 1.00 89.81 232 GLY A O 1
ATOM 1866 N N . ILE A 1 233 ? -0.801 -2.408 18.912 1.00 90.12 233 ILE A N 1
ATOM 1867 C CA . ILE A 1 233 ? -1.945 -1.541 19.163 1.00 90.12 233 ILE A CA 1
ATOM 1868 C C . ILE A 1 233 ? -1.434 -0.114 19.379 1.00 90.12 233 ILE A C 1
ATOM 1870 O O . ILE A 1 233 ? -0.429 0.086 20.071 1.00 90.12 233 ILE A O 1
ATOM 1874 N N . ARG A 1 234 ? -2.091 0.865 18.759 1.00 88.56 234 ARG A N 1
ATOM 1875 C CA . ARG A 1 234 ? -1.813 2.306 18.871 1.00 88.56 234 ARG A CA 1
ATOM 1876 C C . ARG A 1 234 ? -3.117 3.087 18.965 1.00 88.56 234 ARG A C 1
ATOM 1878 O O . ARG A 1 234 ? -4.163 2.577 18.583 1.00 88.56 234 ARG A O 1
ATOM 1885 N N . GLY A 1 235 ? -3.051 4.311 19.468 1.00 78.56 235 GLY A N 1
ATOM 1886 C CA . GLY A 1 235 ? -4.211 5.181 19.623 1.00 78.56 235 GLY A CA 1
ATOM 1887 C C . GLY A 1 235 ? -4.386 5.679 21.060 1.00 78.56 235 GLY A C 1
ATOM 1888 O O . GLY A 1 235 ? -3.775 5.141 21.989 1.00 78.56 235 GLY A O 1
ATOM 1889 N N . PRO A 1 236 ? -5.203 6.726 21.241 1.00 71.19 236 PRO A N 1
ATOM 1890 C CA . PRO A 1 236 ? -5.351 7.400 22.523 1.00 71.19 236 PRO A CA 1
ATOM 1891 C C . PRO A 1 236 ? -5.994 6.492 23.581 1.00 71.19 236 PRO A C 1
ATOM 1893 O O . PRO A 1 236 ? -6.870 5.675 23.289 1.00 71.19 236 PRO A O 1
ATOM 1896 N N . MET A 1 237 ? -5.571 6.648 24.840 1.00 66.19 237 MET A N 1
ATOM 1897 C CA . MET A 1 237 ? -6.201 5.952 25.965 1.00 66.19 237 MET A CA 1
ATOM 1898 C C . MET A 1 237 ? -7.679 6.341 26.081 1.00 66.19 237 MET A C 1
ATOM 1900 O O . MET A 1 237 ? -8.005 7.524 26.093 1.00 66.19 237 MET A O 1
ATOM 1904 N N . GLY A 1 238 ? -8.555 5.349 26.250 1.00 68.88 238 GLY A N 1
ATOM 1905 C CA . GLY A 1 238 ? -9.993 5.565 26.458 1.00 68.88 238 GLY A CA 1
ATOM 1906 C C . GLY A 1 238 ? -10.835 5.595 25.180 1.00 68.88 238 GLY A C 1
ATOM 1907 O O . GLY A 1 238 ? -12.057 5.670 25.276 1.00 68.88 238 GLY A O 1
ATOM 1908 N N . GLU A 1 239 ? -10.218 5.475 24.003 1.00 76.69 239 GLU A N 1
ATOM 1909 C CA . GLU A 1 239 ? -10.917 5.370 22.718 1.00 76.69 239 GLU A CA 1
ATOM 1910 C C . GLU A 1 239 ? -10.665 4.013 22.044 1.00 76.69 239 GLU A C 1
ATOM 1912 O O . GLU A 1 239 ? -9.885 3.199 22.542 1.00 76.69 239 GLU A O 1
ATOM 1917 N N . ARG A 1 240 ? -11.340 3.740 20.914 1.00 79.75 240 ARG A N 1
ATOM 1918 C CA . ARG A 1 240 ? -11.102 2.518 20.130 1.00 79.75 240 ARG A CA 1
ATOM 1919 C C . ARG A 1 240 ? -9.672 2.568 19.582 1.00 79.75 240 ARG A C 1
ATOM 1921 O O . ARG A 1 240 ? -9.389 3.431 18.753 1.00 79.75 240 ARG A O 1
ATOM 1928 N N . PRO A 1 241 ? -8.777 1.667 20.011 1.00 89.44 241 PRO A N 1
ATOM 1929 C CA . PRO A 1 241 ? -7.417 1.699 19.526 1.00 89.44 241 PRO A CA 1
ATOM 1930 C C . PRO A 1 241 ? -7.336 1.052 18.138 1.00 89.44 241 PRO A C 1
ATOM 1932 O O . PRO A 1 241 ? -8.110 0.155 17.793 1.00 89.44 241 PRO A O 1
ATOM 1935 N N . THR A 1 242 ? -6.355 1.481 17.362 1.00 93.69 242 THR A N 1
ATOM 1936 C CA . THR A 1 242 ? -6.020 0.938 16.051 1.00 93.69 242 THR A CA 1
ATOM 1937 C C . THR A 1 242 ? -5.065 -0.235 16.206 1.00 93.69 242 THR A C 1
ATOM 1939 O O . THR A 1 242 ? -4.018 -0.137 16.855 1.00 93.69 242 THR A O 1
ATOM 1942 N N . LYS A 1 243 ? -5.387 -1.347 15.544 1.00 94.75 243 LYS A N 1
ATOM 1943 C CA . LYS A 1 243 ? -4.422 -2.421 15.318 1.00 94.75 243 LYS A CA 1
ATOM 1944 C C . LYS A 1 243 ? -3.589 -2.094 14.082 1.00 94.75 243 LYS A C 1
ATOM 1946 O O . LYS A 1 243 ? -4.147 -1.910 13.004 1.00 94.75 243 LYS A O 1
ATOM 1951 N N . TRP A 1 244 ? -2.269 -2.073 14.240 1.00 95.06 244 TRP A N 1
ATOM 1952 C CA . TRP A 1 244 ? -1.338 -1.921 13.125 1.00 95.06 244 TRP A CA 1
ATOM 1953 C C . TRP A 1 244 ? -0.638 -3.244 12.809 1.00 95.06 244 TRP A C 1
ATOM 1955 O O . TRP A 1 244 ? -0.394 -4.059 13.709 1.00 95.06 244 TRP A O 1
ATOM 1965 N N . VAL A 1 245 ? -0.330 -3.454 11.531 1.00 96.06 245 VAL A N 1
ATOM 1966 C CA . VAL A 1 245 ? 0.330 -4.649 10.998 1.00 96.06 245 VAL A CA 1
ATOM 1967 C C . VAL A 1 245 ? 1.445 -4.220 10.047 1.00 96.06 245 VAL A C 1
ATOM 1969 O O . VAL A 1 245 ? 1.180 -3.600 9.026 1.00 96.06 245 VAL A O 1
ATOM 1972 N N . GLY A 1 246 ? 2.685 -4.559 10.381 1.00 94.81 246 GLY A N 1
ATOM 1973 C CA . GLY A 1 246 ? 3.823 -4.519 9.467 1.00 94.81 246 GLY A CA 1
ATOM 1974 C C . GLY A 1 246 ? 3.950 -5.856 8.742 1.00 94.81 246 GLY A C 1
ATOM 1975 O O . GLY A 1 246 ? 3.930 -6.903 9.396 1.00 94.81 246 GLY A O 1
ATOM 1976 N N . LEU A 1 247 ? 4.036 -5.822 7.417 1.00 95.50 247 LEU A N 1
ATOM 1977 C CA . LEU A 1 247 ? 4.204 -6.981 6.547 1.00 95.50 247 LEU A CA 1
ATOM 1978 C C . LEU A 1 247 ? 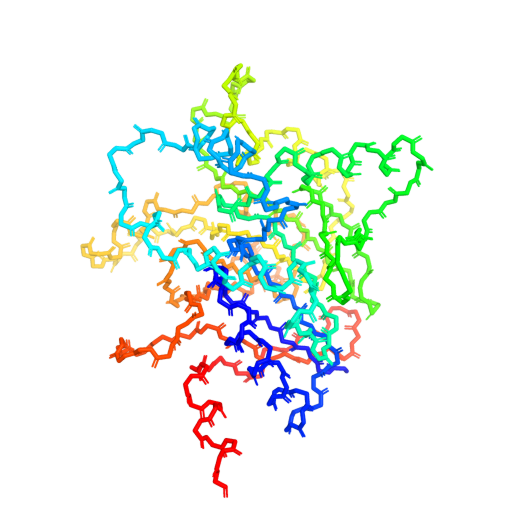5.669 -7.117 6.116 1.00 95.50 247 LEU A C 1
ATOM 1980 O O . LEU A 1 247 ? 6.408 -6.139 6.039 1.00 95.50 247 LEU A O 1
ATOM 1984 N N . ASP A 1 248 ? 6.092 -8.351 5.858 1.00 93.12 248 ASP A N 1
ATOM 1985 C CA . ASP A 1 248 ? 7.388 -8.628 5.239 1.00 93.12 248 ASP A CA 1
ATOM 1986 C C . ASP A 1 248 ? 7.373 -8.341 3.733 1.00 93.12 248 ASP A C 1
ATOM 1988 O O . ASP A 1 248 ? 6.319 -8.319 3.097 1.00 93.12 248 ASP A O 1
ATOM 1992 N N . MET A 1 249 ? 8.570 -8.300 3.147 1.00 91.94 249 MET A N 1
ATOM 1993 C CA . MET A 1 249 ? 8.776 -8.377 1.706 1.00 91.94 249 MET A CA 1
ATOM 1994 C C . MET A 1 249 ? 8.073 -9.601 1.090 1.00 91.94 249 MET A 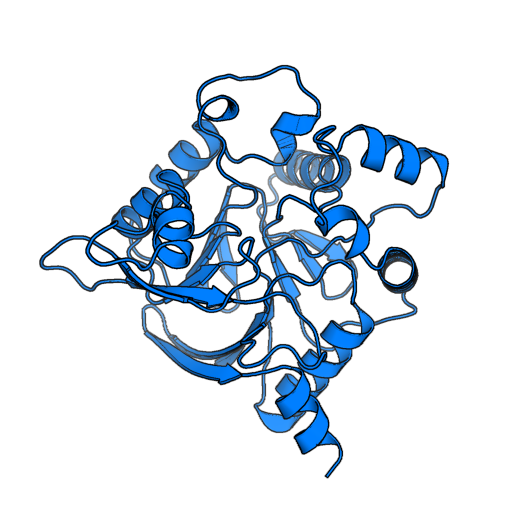C 1
ATOM 1996 O O . MET A 1 249 ? 8.078 -10.717 1.631 1.00 91.94 249 MET A O 1
ATOM 2000 N N . LEU A 1 250 ? 7.498 -9.414 -0.095 1.00 93.12 250 LEU A N 1
ATOM 2001 C CA . LEU A 1 250 ? 6.904 -10.455 -0.916 1.00 93.12 250 LEU A CA 1
ATOM 2002 C C . LEU A 1 250 ? 7.995 -11.365 -1.503 1.00 93.12 250 LEU A C 1
ATOM 2004 O O . LEU A 1 250 ? 8.593 -11.100 -2.547 1.00 93.12 250 LEU A O 1
ATOM 2008 N N . ILE A 1 251 ? 8.237 -12.473 -0.806 1.00 89.25 251 ILE A N 1
ATOM 2009 C CA . ILE A 1 251 ? 9.169 -13.543 -1.171 1.00 89.25 251 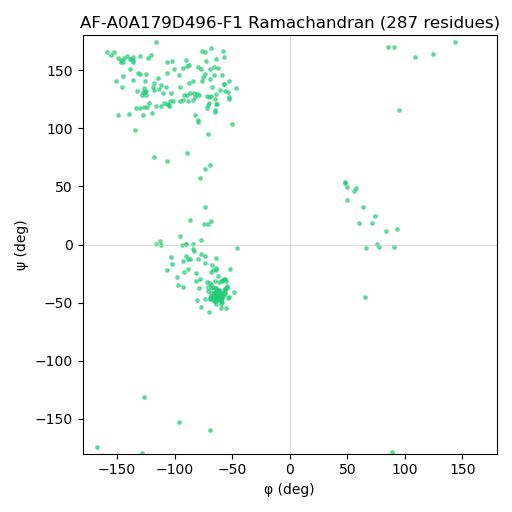ILE A CA 1
ATOM 2010 C C . ILE A 1 251 ? 8.545 -14.916 -0.927 1.00 89.25 251 ILE A C 1
ATOM 2012 O O . ILE A 1 251 ? 7.616 -15.078 -0.128 1.00 89.25 251 ILE A O 1
ATOM 2016 N N . VAL A 1 252 ? 9.098 -15.922 -1.607 1.00 81.06 252 VAL A N 1
ATOM 2017 C CA . VAL A 1 252 ? 8.754 -17.345 -1.432 1.00 81.06 252 VAL A CA 1
ATOM 2018 C C . VAL A 1 252 ? 9.887 -18.174 -0.816 1.00 81.06 252 VAL A C 1
ATOM 2020 O O . VAL A 1 252 ? 9.716 -19.379 -0.603 1.00 81.06 252 VAL A O 1
ATOM 2023 N N . ASP A 1 253 ? 11.025 -17.546 -0.516 1.00 70.00 253 ASP A N 1
ATOM 2024 C CA . ASP A 1 253 ? 12.222 -18.221 -0.019 1.00 70.00 253 ASP A CA 1
ATOM 2025 C C . ASP A 1 253 ? 12.104 -18.678 1.439 1.00 70.00 253 ASP A C 1
ATOM 2027 O O . ASP A 1 253 ? 11.196 -18.314 2.182 1.00 70.00 253 ASP A O 1
ATOM 2031 N N . HIS A 1 254 ? 13.029 -19.551 1.842 1.00 55.62 254 HIS A N 1
ATOM 2032 C CA . HIS A 1 254 ? 13.004 -20.334 3.083 1.00 55.62 254 HIS A CA 1
ATOM 2033 C C . HIS A 1 254 ? 13.231 -19.541 4.384 1.00 55.62 254 HIS A C 1
ATOM 2035 O O . HIS A 1 254 ? 13.516 -20.147 5.419 1.00 55.62 254 HIS A O 1
ATOM 2041 N N . TYR A 1 255 ? 13.076 -18.218 4.372 1.00 58.97 255 TYR A N 1
ATOM 2042 C CA . TYR A 1 255 ? 13.112 -17.441 5.603 1.00 58.97 255 TYR A CA 1
ATOM 2043 C C . TYR A 1 255 ? 11.947 -17.872 6.498 1.00 58.97 255 TYR A C 1
ATOM 2045 O O . TYR A 1 255 ? 10.776 -17.865 6.114 1.00 58.97 255 TYR A O 1
ATOM 2053 N N . HIS A 1 256 ? 12.270 -18.345 7.698 1.00 56.88 256 HIS A N 1
ATOM 2054 C CA . HIS A 1 256 ? 11.263 -18.825 8.630 1.00 56.88 256 HIS A CA 1
ATOM 2055 C C . HIS A 1 256 ? 10.337 -17.670 9.051 1.00 56.88 256 HIS A C 1
ATOM 2057 O O . HIS A 1 256 ? 10.815 -16.660 9.554 1.00 56.88 256 HIS A O 1
ATOM 2063 N N . ARG A 1 257 ? 9.013 -17.884 8.959 1.00 68.12 257 ARG A N 1
ATOM 2064 C CA . ARG A 1 257 ? 7.946 -17.029 9.532 1.00 68.12 257 ARG A CA 1
ATOM 2065 C C . ARG A 1 257 ? 7.671 -15.684 8.834 1.00 68.12 257 ARG A C 1
ATOM 2067 O O . ARG A 1 257 ? 7.106 -14.803 9.476 1.00 68.12 257 ARG A O 1
ATOM 2074 N N . VAL A 1 258 ? 7.994 -15.555 7.549 1.00 84.56 258 VAL A N 1
ATOM 2075 C CA . VAL A 1 258 ? 7.582 -14.408 6.716 1.00 84.56 258 VAL A CA 1
ATOM 2076 C C . VAL A 1 258 ? 6.050 -14.279 6.718 1.00 84.56 258 VAL A C 1
ATOM 2078 O O . VAL A 1 258 ? 5.346 -15.278 6.625 1.00 84.56 258 VAL A O 1
ATOM 2081 N N . ARG A 1 259 ? 5.493 -13.077 6.820 1.00 90.06 259 ARG A N 1
ATOM 2082 C CA . ARG A 1 259 ? 4.076 -12.791 6.568 1.00 90.06 259 ARG A CA 1
ATOM 2083 C C . ARG A 1 259 ? 3.961 -11.543 5.705 1.00 90.06 259 ARG A C 1
ATOM 2085 O O . ARG A 1 259 ? 4.005 -10.419 6.192 1.00 90.06 259 ARG A O 1
ATOM 2092 N N . ASN A 1 260 ? 3.787 -11.775 4.413 1.00 93.94 260 ASN A N 1
ATOM 2093 C CA . ASN A 1 260 ? 3.796 -10.748 3.372 1.00 93.94 260 ASN A CA 1
ATOM 2094 C C . ASN A 1 260 ? 2.434 -10.545 2.698 1.00 93.94 260 ASN A C 1
ATOM 2096 O O . ASN A 1 260 ? 2.309 -9.744 1.775 1.00 93.94 260 ASN A O 1
ATOM 2100 N N . VAL A 1 261 ? 1.410 -11.259 3.170 1.00 97.38 261 VAL A N 1
ATOM 2101 C CA . VAL A 1 261 ? 0.027 -11.132 2.711 1.00 97.38 261 VAL A CA 1
ATOM 2102 C C . VAL A 1 261 ? -0.895 -11.050 3.922 1.00 97.38 261 VAL A C 1
ATOM 2104 O O . VAL A 1 261 ? -0.810 -11.887 4.825 1.00 97.38 261 VAL A O 1
ATOM 2107 N N . ALA A 1 262 ? -1.807 -10.086 3.927 1.00 98.38 262 ALA A N 1
ATOM 2108 C CA . ALA A 1 262 ? -2.953 -10.028 4.825 1.00 98.38 262 ALA A CA 1
ATOM 2109 C C . ALA A 1 262 ? -4.247 -10.187 4.023 1.00 98.38 262 ALA A C 1
ATOM 2111 O O . ALA A 1 262 ? -4.419 -9.525 3.005 1.00 98.38 262 ALA A O 1
ATOM 2112 N N . LEU A 1 263 ? -5.161 -11.035 4.493 1.00 98.56 263 LEU A N 1
ATOM 2113 C CA . LEU A 1 263 ? -6.526 -11.107 3.978 1.00 98.56 263 LEU A CA 1
ATOM 2114 C C . LEU A 1 263 ? -7.462 -10.403 4.955 1.00 98.56 263 LEU A C 1
ATOM 2116 O O . LEU A 1 263 ? -7.445 -10.693 6.156 1.00 98.56 263 LEU A O 1
ATOM 2120 N N . CYS A 1 264 ? -8.288 -9.511 4.428 1.00 98.69 264 CYS A N 1
ATOM 2121 C CA . CYS A 1 264 ? -9.215 -8.708 5.200 1.00 98.69 264 CYS A CA 1
ATOM 2122 C C . CYS A 1 264 ? -10.629 -8.768 4.627 1.00 98.69 264 CYS A C 1
ATOM 2124 O O . CYS A 1 264 ? -10.854 -9.116 3.468 1.00 98.69 264 CYS A O 1
ATOM 2126 N N . GLU A 1 265 ? -11.579 -8.385 5.467 1.00 98.56 265 GLU A N 1
ATOM 2127 C CA . GLU A 1 265 ? -12.986 -8.264 5.129 1.00 98.56 265 GLU A CA 1
ATOM 2128 C C . GLU A 1 265 ? -13.485 -6.877 5.520 1.00 98.56 265 GLU A C 1
ATOM 2130 O O . GLU A 1 265 ? -13.251 -6.411 6.638 1.00 98.56 265 GLU A O 1
ATOM 2135 N N . PHE A 1 266 ? -14.173 -6.234 4.584 1.00 98.38 266 PHE A N 1
ATOM 2136 C CA . PHE A 1 266 ? -14.906 -4.998 4.797 1.00 98.38 266 PHE A CA 1
ATOM 2137 C C . PHE A 1 266 ? -16.407 -5.296 4.803 1.00 98.38 266 PHE A C 1
ATOM 2139 O O . PHE A 1 266 ? -16.943 -5.822 3.819 1.00 98.38 266 PHE A O 1
ATOM 2146 N N . GLU A 1 267 ? -17.063 -4.974 5.919 1.00 97.31 267 GLU A N 1
ATOM 2147 C CA . GLU A 1 267 ? -18.514 -5.131 6.115 1.00 97.31 267 GLU A CA 1
ATOM 2148 C C . GLU A 1 267 ? -19.277 -3.802 6.013 1.00 97.31 267 GLU A C 1
ATOM 2150 O O . GLU A 1 267 ? -20.506 -3.797 5.986 1.00 97.31 267 GLU A O 1
ATOM 2155 N N . GLY A 1 268 ? -18.552 -2.684 5.987 1.00 95.25 268 GLY A N 1
ATOM 2156 C CA . GLY A 1 268 ? -19.089 -1.331 5.955 1.00 95.25 268 GLY A CA 1
ATOM 2157 C C . GLY A 1 268 ? -18.238 -0.359 6.781 1.00 95.25 268 GLY A C 1
ATOM 2158 O O . GLY A 1 268 ? -17.301 -0.786 7.466 1.00 95.25 268 GLY A O 1
ATOM 2159 N N . PRO A 1 269 ? -18.558 0.946 6.749 1.00 93.94 269 PRO A N 1
ATOM 2160 C CA . PRO A 1 269 ? -17.770 1.978 7.419 1.00 93.94 269 PRO A CA 1
ATOM 2161 C C . PRO A 1 269 ? -17.521 1.683 8.910 1.00 93.94 269 PRO A C 1
ATOM 2163 O O . PRO A 1 269 ? -18.441 1.421 9.686 1.00 93.94 269 PRO A O 1
ATOM 2166 N N . GLY A 1 270 ? -16.256 1.719 9.323 1.00 89.50 270 GLY A N 1
ATOM 2167 C CA . GLY A 1 270 ? -15.754 1.395 10.660 1.00 89.50 270 GLY A CA 1
ATOM 2168 C C . GLY A 1 270 ? -15.650 -0.106 10.979 1.00 89.50 270 GLY A C 1
ATOM 2169 O O . GLY A 1 270 ? -15.193 -0.466 12.079 1.00 89.50 270 GLY A O 1
ATOM 2170 N N . ALA A 1 271 ? -16.054 -0.982 10.055 1.00 94.25 271 ALA A N 1
ATOM 2171 C CA . ALA A 1 271 ? -16.120 -2.433 10.212 1.00 94.25 271 ALA A CA 1
ATOM 2172 C C . ALA A 1 271 ? -15.176 -3.141 9.224 1.00 94.25 271 ALA A C 1
ATOM 2174 O O . ALA A 1 271 ? -15.587 -3.746 8.233 1.00 94.25 271 ALA A O 1
ATOM 2175 N N . VAL A 1 272 ? -13.879 -3.078 9.542 1.00 97.25 272 VAL A N 1
ATOM 2176 C CA . VAL A 1 272 ? -12.819 -3.820 8.849 1.00 97.25 272 VAL A CA 1
ATOM 2177 C C . VAL A 1 272 ? -12.273 -4.917 9.763 1.00 97.25 272 VAL A C 1
ATOM 2179 O O . VAL A 1 272 ? -11.909 -4.652 10.914 1.00 97.25 272 VAL A O 1
ATOM 2182 N N . ARG A 1 273 ? -12.172 -6.148 9.254 1.00 97.62 273 ARG A N 1
ATOM 2183 C CA . ARG A 1 273 ? -11.592 -7.296 9.965 1.00 97.62 273 ARG A CA 1
ATOM 2184 C C . ARG A 1 273 ? -10.361 -7.833 9.253 1.00 97.62 273 ARG A C 1
ATOM 2186 O O . ARG A 1 273 ? -10.399 -8.112 8.063 1.00 97.62 273 ARG A O 1
ATOM 2193 N N . LEU A 1 274 ? -9.292 -8.065 10.012 1.00 97.81 274 LEU A N 1
ATOM 2194 C CA . LEU A 1 274 ? -8.159 -8.870 9.564 1.00 97.81 274 LEU A CA 1
ATOM 2195 C C . LEU A 1 274 ? -8.502 -10.346 9.779 1.00 97.81 274 LEU A C 1
ATOM 2197 O O . LEU A 1 274 ? -8.569 -10.786 10.928 1.00 97.81 274 LEU A O 1
ATOM 2201 N N . LEU A 1 275 ? -8.688 -11.100 8.697 1.00 97.62 275 LEU A N 1
ATOM 2202 C CA . LEU A 1 275 ? -9.014 -12.525 8.762 1.00 97.62 275 LEU A CA 1
ATOM 2203 C C . LEU A 1 275 ? -7.769 -13.348 9.099 1.00 97.62 275 LEU A C 1
ATOM 2205 O O . LEU A 1 275 ? -7.754 -14.099 10.075 1.00 97.62 275 LEU A O 1
ATOM 2209 N N . PHE A 1 276 ? -6.695 -13.177 8.324 1.00 96.56 276 PHE A N 1
ATOM 2210 C CA . PHE A 1 276 ? -5.405 -13.802 8.603 1.00 96.56 276 PHE A CA 1
ATOM 2211 C C . PHE A 1 276 ? -4.248 -13.074 7.918 1.00 96.56 276 PHE A C 1
ATOM 2213 O O . PHE A 1 276 ? -4.431 -12.287 6.994 1.00 96.56 276 PHE A O 1
ATOM 2220 N N . THR A 1 277 ? -3.032 -13.399 8.355 1.00 96.00 277 THR A N 1
ATOM 2221 C CA . THR A 1 277 ? -1.793 -13.078 7.642 1.00 96.00 277 THR A CA 1
ATOM 2222 C C . THR A 1 277 ? -1.078 -14.368 7.258 1.00 96.00 277 THR A C 1
ATOM 2224 O O . THR A 1 277 ? -1.048 -15.318 8.048 1.00 96.00 277 THR A O 1
ATOM 2227 N N . ALA A 1 278 ? -0.531 -14.418 6.048 1.00 92.88 278 ALA A N 1
ATOM 2228 C CA . ALA A 1 278 ? -0.007 -15.631 5.434 1.00 92.88 278 ALA A CA 1
ATOM 2229 C C . ALA A 1 278 ? 1.343 -15.408 4.741 1.00 92.88 278 ALA A C 1
ATOM 2231 O O . ALA A 1 278 ? 1.739 -14.291 4.412 1.00 92.88 278 ALA A O 1
ATOM 2232 N N . GLU A 1 279 ? 2.029 -16.525 4.510 1.00 92.12 279 GLU A N 1
ATOM 2233 C CA . GLU A 1 279 ? 3.169 -16.618 3.602 1.00 92.12 279 GLU A CA 1
ATOM 2234 C C . GLU A 1 279 ? 2.640 -16.787 2.175 1.00 92.12 279 GLU A C 1
ATOM 2236 O O . GLU A 1 279 ? 1.919 -17.756 1.909 1.00 92.12 279 GLU A O 1
ATOM 2241 N N . ALA A 1 280 ? 3.070 -15.941 1.237 1.00 87.56 280 ALA A N 1
ATOM 2242 C CA . ALA A 1 280 ? 2.813 -16.122 -0.195 1.00 87.56 280 ALA A CA 1
ATOM 2243 C C . ALA A 1 280 ? 3.140 -17.550 -0.666 1.00 87.56 280 ALA A C 1
ATOM 2245 O O . ALA A 1 280 ? 2.367 -18.181 -1.386 1.00 87.56 280 ALA A O 1
ATOM 2246 N N . ARG A 1 281 ? 4.250 -18.118 -0.175 1.00 89.00 281 ARG A N 1
ATOM 2247 C CA . ARG A 1 281 ? 4.650 -19.501 -0.465 1.00 89.00 281 ARG A CA 1
ATOM 2248 C C . ARG A 1 281 ? 3.575 -20.528 -0.102 1.00 89.00 281 ARG A C 1
ATOM 2250 O O . ARG A 1 281 ? 3.385 -21.483 -0.852 1.00 89.00 281 ARG A O 1
ATOM 2257 N N . LYS A 1 282 ? 2.919 -20.379 1.053 1.00 87.81 282 LYS A N 1
ATOM 2258 C CA . LYS A 1 282 ? 1.881 -21.317 1.509 1.00 87.81 282 LYS A CA 1
ATOM 2259 C C . LYS A 1 282 ? 0.643 -21.209 0.628 1.00 87.81 282 LYS A C 1
ATOM 2261 O O . LYS A 1 282 ? 0.198 -22.229 0.119 1.00 87.81 282 LYS A O 1
ATOM 2266 N N . LEU A 1 283 ? 0.202 -19.983 0.337 1.00 88.94 283 LEU A N 1
ATOM 2267 C CA . LEU A 1 283 ? -0.917 -19.731 -0.578 1.00 88.94 283 LEU A CA 1
ATOM 2268 C C . LEU A 1 283 ? -0.697 -20.406 -1.943 1.00 88.94 283 LEU A C 1
ATOM 2270 O O . LEU A 1 283 ? -1.580 -21.098 -2.443 1.00 88.94 283 LEU A O 1
ATOM 2274 N N . LEU A 1 284 ? 0.504 -20.270 -2.515 1.00 89.38 284 LEU A N 1
ATOM 2275 C CA . LEU A 1 284 ? 0.844 -20.853 -3.819 1.00 89.38 284 LEU A CA 1
ATOM 2276 C C . LEU A 1 284 ? 0.983 -22.382 -3.800 1.00 89.38 284 LEU A C 1
ATOM 2278 O O . LEU A 1 284 ? 0.629 -23.041 -4.779 1.00 89.38 284 LEU A O 1
ATOM 2282 N N . LYS A 1 285 ? 1.517 -22.958 -2.715 1.00 86.94 285 LYS A N 1
ATOM 2283 C CA . LYS A 1 285 ? 1.600 -24.419 -2.564 1.00 86.94 285 LYS A CA 1
ATOM 2284 C C . LYS A 1 285 ? 0.215 -25.030 -2.494 1.00 86.94 285 LYS A C 1
ATOM 2286 O O . LYS A 1 285 ? -0.057 -25.979 -3.221 1.00 86.94 285 LYS A O 1
ATOM 2291 N N . ASP A 1 286 ? -0.645 -24.448 -1.668 1.00 77.50 286 ASP A N 1
ATOM 2292 C CA . ASP A 1 286 ? -1.994 -24.955 -1.493 1.00 77.50 286 ASP A CA 1
ATOM 2293 C C . ASP A 1 286 ? -2.779 -24.827 -2.804 1.00 77.50 286 ASP A C 1
ATOM 2295 O O . ASP A 1 286 ? -3.620 -25.677 -3.057 1.00 77.50 286 ASP A O 1
ATOM 2299 N N . ALA A 1 287 ? -2.503 -23.807 -3.637 1.00 72.25 287 ALA A N 1
ATOM 2300 C CA . ALA A 1 287 ? -3.084 -23.586 -4.973 1.00 72.25 287 ALA A CA 1
ATOM 2301 C C . ALA A 1 287 ? -2.785 -24.675 -6.006 1.00 72.25 287 ALA A C 1
ATOM 2303 O O . ALA A 1 287 ? -3.562 -24.851 -6.940 1.00 72.25 287 ALA A O 1
ATOM 2304 N N . SER A 1 288 ? -1.666 -25.380 -5.845 1.00 65.12 288 SER A N 1
ATOM 2305 C CA . SER A 1 288 ? -1.198 -26.401 -6.792 1.00 65.12 288 SER A CA 1
ATOM 2306 C C . SER A 1 288 ? -1.648 -27.823 -6.421 1.00 65.12 288 SER A C 1
ATOM 2308 O O . SER A 1 288 ? -1.280 -28.767 -7.120 1.00 65.12 288 SER A O 1
ATOM 2310 N N . ALA A 1 289 ? -2.378 -27.971 -5.311 1.00 50.12 289 ALA A N 1
ATOM 2311 C CA . ALA A 1 289 ? -2.940 -29.220 -4.796 1.00 50.12 289 ALA A CA 1
ATOM 2312 C C . ALA A 1 289 ? -4.453 -29.264 -5.032 1.00 50.12 289 ALA A C 1
ATOM 2314 O O . ALA A 1 289 ? -4.947 -30.376 -5.321 1.00 50.12 289 ALA A O 1
#

Radius of gyration: 17.89 Å; Cα contacts (8 Å, |Δi|>4): 658; chains: 1; bounding box: 46×51×48 Å

pLDDT: mean 86.07, std 16.08, range [34.03, 98.88]